Protein AF-A0A1Q9BWE0-F1 (afdb_monomer)

Foldseek 3Di:
DAAPQQFDQDKKKKWWPDAKFAFWKWKFDPPADDWDQDPVGITGTDTHPNNVGMDIHSRNPIDIDTDDIDDDTDMDMGTHGPDLVPQDPVNVVVCVVLVNDRDDPVNPPPDDDDDDDDDDDDDDDDDPPDDPVVQQFPDFFDWDQDPNDIDQDDDDPNDPDLNSDDPVRRNNRPDPLRVVLVVVLVVLVVVLCVVLPVDPVVVVVCVSVVVDPDDSQDPVSVVVSCVVVVVRDPVVVDPPDDD

Mean predicted aligned error: 18.23 Å

Sequence (243 aa):
MHKDSRNAPYTNLVFPLTRFEGGAIWVEDGLGTIPEYTPEGLRLGRDLDVSSGPVTLEAYNSFHFTRPWTGERIVLVAYVTDRLERLSAEDSTDLLRRKFNIPTASNQASETSEVAASGEEQPSSEASVFQPQLCGNRGLPLSITWEGKTSDFTDGFGLCSPTRWRPADRGAFLSPCARAVAQSLHRLALSFVRREVTDPVAFCERWVGGELQESPFGDSSLQELRRPWGVLPSYLRTPTGAS

Solvent-accessible surface area (backbone atoms only — not comparable to full-atom values): 15080 Å² total; per-residue (Å²): 118,47,55,42,70,70,38,26,94,53,67,24,39,38,34,55,76,46,73,37,49,61,41,23,38,38,33,49,30,96,85,30,84,47,75,46,83,49,99,92,41,83,42,41,8,42,71,43,62,33,59,84,35,70,43,80,38,59,36,38,86,24,46,30,46,71,45,75,63,48,80,56,81,45,68,50,76,49,71,50,73,43,68,69,88,72,55,47,74,66,56,47,50,52,38,48,72,70,67,48,89,73,87,49,82,85,69,58,84,66,87,82,81,86,83,91,79,91,75,84,90,75,93,82,84,82,67,87,74,83,59,70,83,78,65,24,43,49,79,71,67,42,66,42,72,55,97,91,44,75,44,73,51,74,62,99,74,82,59,94,54,70,76,29,30,60,80,88,26,48,53,65,63,44,50,73,66,57,46,50,50,52,52,51,52,49,52,53,54,51,54,48,48,55,69,68,34,88,51,60,65,65,47,48,53,37,43,76,69,60,76,48,92,67,76,80,68,49,72,69,60,51,51,59,62,47,55,62,60,76,68,55,67,74,72,81,78,52,90,84,82,87,129

Secondary structure (DSSP, 8-state):
-B--TTB-SSPEEEEE-S-EEE--EEEE-TT--EEEEETTEEEEEEEE-TTTS-EEE-TTTS-EEEPPEEE---EEEE-PBS-GGG--HHHHHHHHHTT-----GGG-SS----------------S----GGGGT-SSPPPEEEETTEEEE---TTSS--GGGS-GGGTTTT--HHHHHHHHHHHHHHHHHHHHH-S-HHHHHHHHHTT---S-SS-HHHHHHHHTGGGGS-GGGGS-----

pLDDT: mean 74.06, std 18.88, range [28.34, 96.75]

Radius of gyration: 21.89 Å; Cα contacts (8 Å, |Δi|>4): 278; chains: 1; bounding box: 51×49×55 Å

Organism: Symbiodinium microadriaticum (NCBI:txid2951)

Structure (mmCIF, N/CA/C/O backbone):
data_AF-A0A1Q9BWE0-F1
#
_entry.id   AF-A0A1Q9BWE0-F1
#
loop_
_atom_site.group_PDB
_atom_site.id
_atom_site.type_symbol
_atom_site.label_atom_id
_atom_site.label_alt_id
_atom_site.label_comp_id
_atom_site.label_asym_id
_atom_site.label_entity_id
_atom_site.label_seq_id
_atom_site.pdbx_PDB_ins_code
_atom_site.Cartn_x
_atom_site.Cartn_y
_atom_site.Cartn_z
_atom_site.occupancy
_atom_site.B_iso_or_equiv
_atom_site.auth_seq_id
_atom_site.auth_comp_id
_atom_site.auth_asym_id
_atom_site.auth_atom_id
_atom_site.pdbx_PDB_model_num
ATOM 1 N N . MET A 1 1 ? 9.932 -11.998 8.416 1.00 83.75 1 MET A N 1
ATOM 2 C CA . MET A 1 1 ? 8.792 -12.340 9.292 1.00 83.75 1 MET A CA 1
ATOM 3 C C . MET A 1 1 ? 8.649 -11.231 10.321 1.00 83.75 1 MET A C 1
ATOM 5 O O . MET A 1 1 ? 9.671 -10.676 10.699 1.00 83.75 1 MET A O 1
ATOM 9 N N . HIS A 1 2 ? 7.435 -10.848 10.711 1.00 87.06 2 HIS A N 1
ATOM 10 C CA . HIS A 1 2 ? 7.216 -9.757 11.671 1.00 87.06 2 HIS A CA 1
ATOM 11 C C . HIS A 1 2 ? 5.892 -9.921 12.424 1.00 87.06 2 HIS A C 1
ATOM 13 O O . HIS A 1 2 ? 5.114 -10.815 12.099 1.00 87.06 2 HIS A O 1
ATOM 19 N N . LYS A 1 3 ? 5.676 -9.065 13.427 1.00 89.56 3 LYS A N 1
ATOM 20 C CA . LYS A 1 3 ? 4.389 -8.831 14.091 1.00 89.56 3 LYS A CA 1
ATOM 21 C C . LYS A 1 3 ? 4.012 -7.365 13.917 1.00 89.56 3 LYS A C 1
ATOM 23 O O . LYS A 1 3 ? 4.895 -6.505 13.936 1.00 89.56 3 LYS A O 1
ATOM 28 N N . ASP A 1 4 ? 2.721 -7.083 13.858 1.00 87.06 4 ASP A N 1
ATOM 29 C CA . ASP A 1 4 ? 2.181 -5.726 13.843 1.00 87.06 4 ASP A CA 1
ATOM 30 C C . ASP A 1 4 ? 1.945 -5.241 15.277 1.00 87.06 4 ASP A C 1
ATOM 32 O O . ASP A 1 4 ? 0.840 -4.877 15.667 1.00 87.06 4 ASP A O 1
ATOM 36 N N . SER A 1 5 ? 2.998 -5.227 16.096 1.00 84.00 5 SER A N 1
ATOM 37 C CA . SER A 1 5 ? 2.917 -4.894 17.529 1.00 84.00 5 SER A CA 1
ATOM 38 C C . SER A 1 5 ? 2.533 -3.437 17.832 1.00 84.00 5 SER A C 1
ATOM 40 O O . SER A 1 5 ? 2.430 -3.052 18.994 1.00 84.00 5 SER A O 1
ATOM 42 N N . ARG A 1 6 ? 2.349 -2.612 16.793 1.00 79.50 6 ARG A N 1
ATOM 43 C CA . ARG A 1 6 ? 1.840 -1.233 16.885 1.00 79.50 6 ARG A CA 1
ATOM 44 C C . ARG A 1 6 ? 0.349 -1.113 16.565 1.00 79.50 6 ARG A C 1
ATOM 46 O O . ARG A 1 6 ? -0.215 -0.035 16.748 1.00 79.50 6 ARG A O 1
ATOM 53 N N . ASN A 1 7 ? -0.272 -2.177 16.067 1.00 80.62 7 ASN A N 1
ATOM 54 C CA . ASN A 1 7 ? -1.722 -2.243 15.960 1.00 80.62 7 ASN A CA 1
ATOM 55 C C . ASN A 1 7 ? -2.296 -2.494 17.356 1.00 80.62 7 ASN A C 1
ATOM 57 O O . ASN A 1 7 ? -1.607 -3.002 18.238 1.00 80.62 7 ASN A O 1
ATOM 61 N N . ALA A 1 8 ? -3.557 -2.138 17.568 1.00 76.88 8 ALA A N 1
ATOM 62 C CA . ALA A 1 8 ? -4.281 -2.605 18.739 1.00 76.88 8 ALA A CA 1
ATOM 63 C C . ALA A 1 8 ? -4.380 -4.145 18.684 1.00 76.88 8 ALA A C 1
ATOM 65 O O . ALA A 1 8 ? -4.320 -4.712 17.587 1.00 76.88 8 ALA A O 1
ATOM 66 N N . PRO A 1 9 ? -4.555 -4.833 19.827 1.00 83.12 9 PRO A N 1
ATOM 67 C CA . PRO A 1 9 ? -4.601 -6.297 19.906 1.00 83.12 9 PRO A CA 1
ATOM 68 C C . PRO A 1 9 ? -5.935 -6.876 19.392 1.00 83.12 9 PRO A C 1
ATOM 70 O O . PRO A 1 9 ? -6.566 -7.702 20.045 1.00 83.12 9 PRO A O 1
ATOM 73 N N . TYR A 1 10 ? -6.369 -6.423 18.218 1.00 80.75 10 TYR A N 1
ATOM 74 C CA . TYR A 1 10 ? -7.521 -6.916 17.477 1.00 80.75 10 TYR A CA 1
ATOM 75 C C . TYR A 1 10 ? -7.061 -7.549 16.168 1.00 80.75 10 TYR A C 1
ATOM 77 O O . TYR A 1 10 ? -5.997 -7.230 15.631 1.00 80.75 10 TYR A O 1
ATOM 85 N N . THR A 1 11 ? -7.893 -8.429 15.628 1.00 84.06 11 THR A N 1
ATOM 86 C CA . THR A 1 11 ? -7.608 -9.126 14.382 1.00 84.06 11 THR A CA 1
ATOM 87 C C . THR A 1 11 ? -7.599 -8.158 13.195 1.00 84.06 11 THR A C 1
ATOM 89 O O . THR A 1 11 ? -8.549 -7.403 12.980 1.00 84.06 11 THR A O 1
ATOM 92 N N . ASN A 1 12 ? -6.550 -8.214 12.375 1.00 86.19 12 ASN A N 1
ATOM 93 C CA . ASN A 1 12 ? -6.512 -7.518 11.093 1.00 86.19 12 ASN A CA 1
ATOM 94 C C . ASN A 1 12 ? -7.382 -8.271 10.070 1.00 86.19 12 ASN A C 1
ATOM 96 O O . ASN A 1 12 ? -7.424 -9.504 10.058 1.00 86.19 12 ASN A O 1
ATOM 100 N N . LEU A 1 13 ? -8.016 -7.545 9.152 1.00 84.44 13 LEU A N 1
ATOM 101 C CA . LEU A 1 13 ? -8.681 -8.104 7.974 1.00 84.44 13 LEU A CA 1
ATOM 102 C C . LEU A 1 13 ? -7.802 -7.876 6.746 1.00 84.44 13 LEU A C 1
ATOM 104 O O . LEU A 1 13 ? -7.383 -6.751 6.488 1.00 84.44 13 LEU A O 1
ATOM 108 N N . VAL A 1 14 ? -7.564 -8.919 5.956 1.00 88.31 14 VAL A N 1
ATOM 109 C CA . VAL A 1 14 ? -6.851 -8.820 4.678 1.00 88.31 14 VAL A CA 1
ATOM 110 C C . VAL A 1 14 ? -7.783 -9.248 3.554 1.00 88.31 14 VAL A C 1
ATOM 112 O O . VAL A 1 14 ? -8.313 -10.355 3.575 1.00 88.31 14 VAL A O 1
ATOM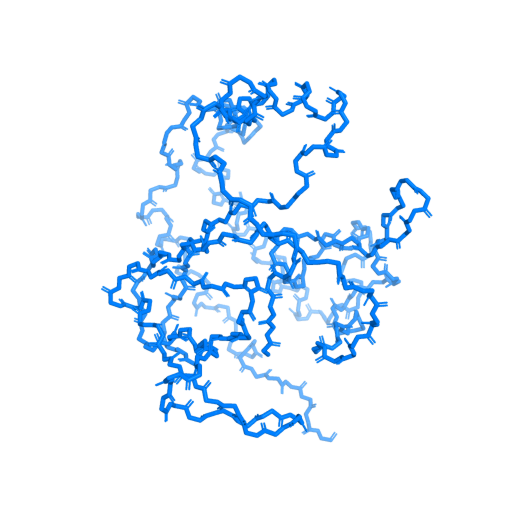 115 N N . PHE A 1 15 ? -7.973 -8.383 2.561 1.00 87.12 15 PHE A N 1
ATOM 116 C CA . PHE A 1 15 ? -8.903 -8.587 1.453 1.00 87.12 15 PHE A CA 1
ATOM 117 C C . PHE A 1 15 ? -8.163 -8.504 0.105 1.00 87.12 15 PHE A C 1
ATOM 119 O O . PHE A 1 15 ? -7.476 -7.510 -0.140 1.00 87.12 15 PHE A O 1
ATOM 126 N N . PRO A 1 16 ? -8.282 -9.493 -0.799 1.00 89.44 16 PRO A N 1
ATOM 127 C CA . PRO A 1 16 ? -7.671 -9.420 -2.127 1.00 89.44 16 PRO A CA 1
ATOM 128 C C . PRO A 1 16 ? -8.406 -8.423 -3.036 1.00 89.44 16 PRO A C 1
ATOM 130 O O . PRO A 1 16 ? -9.610 -8.535 -3.248 1.00 89.44 16 PRO A O 1
ATOM 133 N N . LEU A 1 17 ? -7.685 -7.458 -3.612 1.00 84.00 17 LEU A N 1
ATOM 134 C CA . LEU A 1 17 ? -8.233 -6.505 -4.592 1.00 84.00 17 LEU A CA 1
ATOM 135 C C . LEU A 1 17 ? -7.951 -6.912 -6.044 1.00 84.00 17 LEU A C 1
ATOM 137 O O . LEU A 1 17 ? -8.600 -6.427 -6.967 1.00 84.00 17 LEU A O 1
ATOM 141 N N . THR A 1 18 ? -6.987 -7.802 -6.257 1.00 85.06 18 THR A N 1
ATOM 142 C CA . THR A 1 18 ? -6.623 -8.340 -7.570 1.00 85.06 18 THR A CA 1
ATOM 143 C C . THR A 1 18 ? -6.575 -9.861 -7.535 1.00 85.06 18 THR A C 1
ATOM 145 O O . THR A 1 18 ? -6.575 -10.480 -6.472 1.00 85.06 18 THR A O 1
ATOM 148 N N . ARG A 1 19 ? -6.522 -10.477 -8.720 1.00 87.06 19 ARG A N 1
ATOM 149 C CA . ARG A 1 19 ? -6.310 -11.920 -8.865 1.00 87.06 19 ARG A CA 1
ATOM 150 C C . ARG A 1 19 ? -4.814 -12.216 -8.941 1.00 87.06 19 ARG A C 1
ATOM 152 O O . ARG A 1 19 ? -4.113 -11.629 -9.763 1.00 87.06 19 ARG A O 1
ATOM 159 N N . PHE A 1 20 ? -4.355 -13.142 -8.113 1.00 91.31 20 PHE A N 1
ATOM 160 C CA . PHE A 1 20 ? -2.979 -13.631 -8.063 1.00 91.31 20 PHE A CA 1
ATOM 161 C C . PHE A 1 20 ? -2.985 -15.110 -7.663 1.00 91.31 20 PHE A C 1
ATOM 163 O O . PHE A 1 20 ? -3.966 -15.588 -7.100 1.00 91.31 20 PHE A O 1
ATOM 170 N N . GLU A 1 21 ? -1.899 -15.824 -7.949 1.00 91.56 21 GLU A N 1
ATOM 171 C CA . GLU A 1 21 ? -1.719 -17.219 -7.529 1.00 91.56 21 GLU A CA 1
ATOM 172 C C . GLU A 1 21 ? -0.613 -17.313 -6.475 1.00 91.56 21 GLU A C 1
ATOM 174 O O . GLU A 1 21 ? 0.440 -16.674 -6.599 1.00 91.56 21 GLU A O 1
ATOM 179 N N . GLY A 1 22 ? -0.842 -18.115 -5.433 1.00 94.88 22 GLY A N 1
ATOM 180 C CA . GLY A 1 22 ? 0.028 -18.165 -4.259 1.00 94.88 22 GLY A CA 1
ATOM 181 C C . GLY A 1 22 ? -0.155 -16.933 -3.370 1.00 94.88 22 GLY A C 1
ATOM 182 O O . GLY A 1 22 ? -1.260 -16.418 -3.220 1.00 94.88 22 GLY A O 1
ATOM 183 N N . GLY A 1 23 ? 0.918 -16.442 -2.747 1.00 94.19 23 GLY A N 1
ATOM 184 C CA . GLY A 1 23 ? 0.844 -15.215 -1.942 1.00 94.19 23 GLY A CA 1
ATOM 185 C C . GLY A 1 23 ? 0.054 -15.350 -0.645 1.00 94.19 23 GLY A C 1
ATOM 186 O O . GLY A 1 23 ? -0.408 -14.335 -0.106 1.00 94.19 23 GLY A O 1
ATOM 187 N N . ALA A 1 24 ? -0.113 -16.583 -0.165 1.00 95.88 24 ALA A N 1
ATOM 188 C CA . ALA A 1 24 ? -0.704 -16.857 1.131 1.00 95.88 24 ALA A CA 1
ATOM 189 C C . ALA A 1 24 ? 0.079 -16.139 2.238 1.00 95.88 24 ALA A C 1
ATOM 191 O O . ALA A 1 24 ? 1.286 -15.904 2.123 1.00 95.88 24 ALA A O 1
ATOM 192 N N . ILE A 1 25 ? -0.612 -15.768 3.309 1.00 95.81 25 ILE A N 1
ATOM 193 C CA . ILE A 1 25 ? 0.042 -15.212 4.492 1.00 95.81 25 ILE A CA 1
ATOM 194 C C . ILE A 1 25 ? 0.303 -16.374 5.432 1.00 95.81 25 ILE A C 1
ATOM 196 O O . ILE A 1 25 ? -0.637 -16.915 6.004 1.00 95.81 25 ILE A O 1
ATOM 200 N N . TRP A 1 26 ? 1.565 -16.755 5.591 1.00 96.31 26 TRP A N 1
ATOM 201 C CA . TRP A 1 26 ? 1.920 -17.674 6.658 1.00 96.31 26 TRP A CA 1
ATOM 202 C C . TRP A 1 26 ? 1.810 -16.929 7.982 1.00 96.31 26 TRP A C 1
ATOM 204 O O . TRP A 1 26 ? 2.351 -15.826 8.116 1.00 96.31 26 TRP A O 1
ATOM 214 N N . VAL A 1 27 ? 1.121 -17.526 8.944 1.00 95.12 27 VAL A N 1
ATOM 215 C CA . VAL A 1 27 ? 0.955 -17.007 10.299 1.00 95.12 27 VAL A CA 1
ATOM 216 C C . VAL A 1 27 ? 1.314 -18.094 11.303 1.00 95.12 27 VAL A C 1
ATOM 218 O O . VAL A 1 27 ? 0.888 -19.243 11.170 1.00 95.12 27 VAL A O 1
ATOM 221 N N . GLU A 1 28 ? 2.109 -17.722 12.300 1.00 94.50 28 GLU A N 1
ATOM 222 C CA . GLU A 1 28 ? 2.454 -18.571 13.430 1.00 94.50 28 GLU A CA 1
ATOM 223 C C . GLU A 1 28 ? 1.187 -18.953 14.191 1.00 94.50 28 GLU A C 1
ATOM 225 O O . GLU A 1 28 ? 0.372 -18.108 14.575 1.00 94.50 28 GLU A O 1
ATOM 230 N N . ASP A 1 29 ? 1.045 -20.253 14.394 1.00 91.06 29 ASP A N 1
ATOM 231 C CA . ASP A 1 29 ? -0.108 -20.878 15.010 1.00 91.06 29 ASP A CA 1
ATOM 232 C C . ASP A 1 29 ? 0.389 -22.142 15.709 1.00 91.06 29 ASP A C 1
ATOM 234 O O . ASP A 1 29 ? 0.955 -23.029 15.069 1.00 91.06 29 ASP A O 1
ATOM 238 N N . GLY A 1 30 ? 0.185 -22.231 17.025 1.00 86.38 30 GLY A N 1
ATOM 239 C CA . GLY A 1 30 ? 0.622 -23.383 17.817 1.00 86.38 30 GLY A CA 1
ATOM 240 C C . GLY A 1 30 ? -0.058 -24.699 17.420 1.00 86.38 30 GLY A C 1
ATOM 241 O O . GLY A 1 30 ? 0.464 -25.767 17.728 1.00 86.38 30 GLY A O 1
ATOM 242 N N . LEU A 1 31 ? -1.197 -24.631 16.724 1.00 89.00 31 LEU A N 1
ATOM 243 C CA . LEU A 1 31 ? -1.893 -25.781 16.137 1.00 89.00 31 LEU A CA 1
ATOM 244 C C . LEU A 1 31 ? -1.576 -25.960 14.644 1.00 89.00 31 LEU A C 1
ATOM 246 O O . LEU A 1 31 ? -2.068 -26.893 14.004 1.00 89.00 31 LEU A O 1
ATOM 250 N N . GLY A 1 32 ? -0.773 -25.060 14.081 1.00 88.69 32 GLY A N 1
ATOM 251 C CA . GLY A 1 32 ? -0.315 -25.101 12.707 1.00 88.69 32 GLY A CA 1
ATOM 252 C C . GLY A 1 32 ? 0.562 -26.318 12.426 1.00 88.69 32 GLY A C 1
ATOM 253 O O . GLY A 1 32 ? 1.260 -26.839 13.293 1.00 88.69 32 GLY A O 1
ATOM 254 N N . THR A 1 33 ? 0.540 -26.777 11.179 1.00 92.75 33 THR A N 1
ATOM 255 C CA . THR A 1 33 ? 1.340 -27.925 10.720 1.00 92.75 33 THR A CA 1
ATOM 256 C C . THR A 1 33 ? 2.386 -27.536 9.683 1.00 92.75 33 THR A C 1
ATOM 258 O O . THR A 1 33 ? 3.203 -28.373 9.305 1.00 92.75 33 THR A O 1
ATOM 261 N N . ILE A 1 34 ? 2.390 -26.279 9.229 1.00 94.38 34 ILE A N 1
ATOM 262 C CA . ILE A 1 34 ? 3.304 -25.786 8.200 1.00 94.38 34 ILE A CA 1
ATOM 263 C C . ILE A 1 34 ? 4.554 -25.216 8.884 1.00 94.38 34 ILE A C 1
ATOM 265 O O . ILE A 1 34 ? 4.449 -24.171 9.537 1.00 94.38 34 ILE A O 1
ATOM 269 N N . PRO A 1 35 ? 5.721 -25.872 8.748 1.00 93.19 35 PRO A N 1
ATOM 270 C CA . PRO A 1 35 ? 6.956 -25.422 9.370 1.00 93.19 35 PRO A CA 1
ATOM 271 C C . PRO A 1 35 ? 7.551 -24.212 8.649 1.00 93.19 35 PRO A C 1
ATOM 273 O O . PRO A 1 35 ? 7.562 -24.157 7.421 1.00 93.19 35 PRO A O 1
ATOM 276 N N . GLU A 1 36 ? 8.131 -23.297 9.417 1.00 92.31 36 GLU A N 1
ATOM 277 C CA . GLU A 1 36 ? 9.015 -22.250 8.917 1.00 92.31 36 GLU A CA 1
ATOM 278 C C . GLU A 1 36 ? 10.275 -22.168 9.785 1.00 92.31 36 GLU A C 1
ATOM 280 O O . GLU A 1 36 ? 10.203 -22.170 11.015 1.00 92.31 36 GLU A O 1
ATOM 285 N N . TYR A 1 37 ? 11.441 -22.100 9.142 1.00 87.75 37 TYR A N 1
ATOM 286 C CA . TYR A 1 37 ? 12.721 -21.973 9.831 1.00 87.75 37 TYR A CA 1
ATOM 287 C C . TYR A 1 37 ? 13.080 -20.499 9.992 1.00 87.75 37 TYR A C 1
ATOM 289 O O . TYR A 1 37 ? 13.261 -19.784 9.006 1.00 87.75 37 TYR A O 1
ATOM 297 N N . THR A 1 38 ? 13.211 -20.052 11.236 1.00 79.94 38 THR A N 1
ATOM 298 C CA . THR A 1 38 ? 13.732 -18.726 11.575 1.00 79.94 38 THR A CA 1
ATOM 299 C C . THR A 1 38 ? 15.111 -18.859 12.229 1.00 79.94 38 THR A C 1
ATOM 301 O O . THR A 1 38 ? 15.499 -19.963 12.624 1.00 79.94 38 THR A O 1
ATOM 304 N N . PRO A 1 39 ? 15.884 -17.765 12.356 1.00 77.44 39 PRO A N 1
ATOM 305 C CA . PRO A 1 39 ? 17.146 -17.787 13.098 1.00 77.44 39 PRO A CA 1
ATOM 306 C C . PRO A 1 39 ? 16.997 -18.297 14.543 1.00 77.44 39 PRO A C 1
ATOM 308 O O . PRO A 1 39 ? 17.921 -18.895 15.085 1.00 77.44 39 PRO A O 1
ATOM 311 N N . GLU A 1 40 ? 15.821 -18.113 15.152 1.00 81.25 40 GLU A N 1
ATOM 312 C CA . GLU A 1 40 ? 15.489 -18.559 16.512 1.00 81.25 40 GLU A CA 1
ATOM 313 C C . GLU A 1 40 ? 15.008 -20.019 16.582 1.00 81.25 40 GLU A C 1
ATOM 315 O O . GLU A 1 40 ? 14.766 -20.533 17.674 1.00 81.25 40 GLU A O 1
ATOM 320 N N . GLY A 1 41 ? 14.867 -20.696 15.438 1.00 87.50 41 GLY A N 1
ATOM 321 C CA . GLY A 1 41 ? 14.494 -22.104 15.349 1.00 87.50 41 GLY A CA 1
ATOM 322 C C . GLY A 1 41 ? 13.267 -22.376 14.481 1.00 87.50 41 GLY A C 1
ATOM 323 O O . GLY A 1 41 ? 12.824 -21.557 13.678 1.00 87.50 41 GLY A O 1
ATOM 324 N N . LEU A 1 42 ? 12.736 -23.590 14.619 1.00 91.19 42 LEU A N 1
ATOM 325 C CA . LEU A 1 42 ? 11.548 -24.035 13.900 1.00 91.19 42 LEU A CA 1
ATOM 326 C C . LEU A 1 42 ? 10.289 -23.428 14.527 1.00 91.19 42 LEU A C 1
ATOM 328 O O . LEU A 1 42 ? 10.048 -23.605 15.721 1.00 91.19 42 LEU A O 1
ATOM 332 N N . ARG A 1 43 ? 9.453 -22.795 13.707 1.00 93.12 43 ARG A N 1
ATOM 333 C CA . ARG A 1 43 ? 8.111 -22.341 14.082 1.00 93.12 43 ARG A CA 1
ATOM 334 C C . ARG A 1 43 ? 7.065 -23.092 13.277 1.00 93.12 43 ARG A C 1
ATOM 336 O O . ARG A 1 43 ? 7.280 -23.397 12.106 1.00 93.12 43 ARG A O 1
ATOM 343 N N . LEU A 1 44 ? 5.935 -23.388 13.907 1.00 95.19 44 LEU A N 1
ATOM 344 C CA . LEU A 1 44 ? 4.782 -23.984 13.241 1.00 95.19 44 LEU A CA 1
ATOM 345 C C . LEU A 1 44 ? 3.720 -22.914 13.001 1.00 95.19 44 LEU A C 1
ATOM 347 O O . LEU A 1 44 ? 3.550 -21.984 13.789 1.00 95.19 44 LEU A O 1
ATOM 351 N N . GLY A 1 45 ? 3.036 -23.037 11.874 1.00 95.62 45 GLY A N 1
ATOM 352 C CA . GLY A 1 45 ? 2.004 -22.100 11.479 1.00 95.62 45 GLY A CA 1
ATOM 353 C C . GLY A 1 45 ? 1.073 -22.674 10.428 1.00 95.62 45 GLY A C 1
ATOM 354 O O . GLY A 1 45 ? 1.057 -23.879 10.152 1.00 95.62 45 GLY A O 1
ATOM 355 N N . ARG A 1 46 ? 0.279 -21.793 9.838 1.00 96.38 46 ARG A N 1
ATOM 356 C CA . ARG A 1 46 ? -0.653 -22.106 8.757 1.00 96.38 46 ARG A CA 1
ATOM 357 C C . ARG A 1 46 ? -0.622 -21.012 7.705 1.00 96.38 46 ARG A C 1
ATOM 359 O O . ARG A 1 46 ? -0.323 -19.861 8.007 1.00 96.38 46 ARG A O 1
ATOM 366 N N . ASP A 1 47 ? -0.967 -21.376 6.481 1.00 96.75 47 ASP A N 1
ATOM 367 C CA . ASP A 1 47 ? -1.092 -20.437 5.375 1.00 96.75 47 ASP A CA 1
ATOM 368 C C . ASP A 1 47 ? -2.545 -19.948 5.295 1.00 96.75 47 ASP A C 1
ATOM 370 O O . ASP A 1 47 ? -3.486 -20.735 5.186 1.00 96.75 47 ASP A O 1
ATOM 374 N N . LEU A 1 48 ? -2.730 -18.633 5.366 1.00 96.25 48 LEU A N 1
ATOM 375 C CA . LEU A 1 48 ? -3.992 -17.964 5.081 1.00 96.25 48 LEU A CA 1
ATOM 376 C C . LEU A 1 48 ? -4.086 -17.730 3.577 1.00 96.25 48 LEU A C 1
ATOM 378 O O . LEU A 1 48 ? -3.317 -16.937 3.021 1.00 96.25 48 LEU A O 1
ATOM 382 N N . ASP A 1 49 ? -5.030 -18.395 2.920 1.00 96.06 49 ASP A N 1
ATOM 383 C CA . ASP A 1 49 ? -5.221 -18.257 1.481 1.00 96.06 49 ASP A CA 1
ATOM 384 C C . ASP A 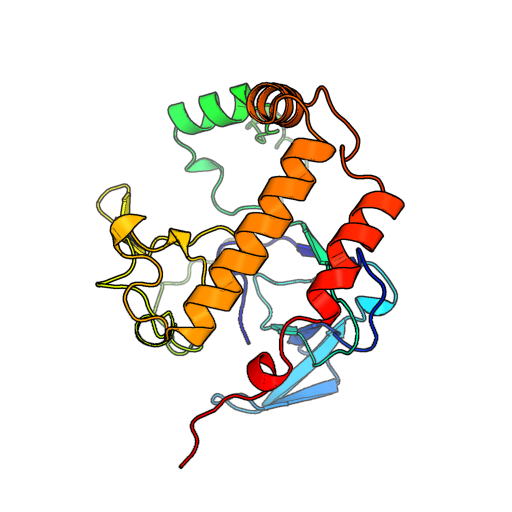1 49 ? -5.993 -16.978 1.124 1.00 96.06 49 ASP A C 1
ATOM 386 O O . ASP A 1 49 ? -7.197 -16.985 0.874 1.00 96.06 49 ASP A O 1
ATOM 390 N N . VAL A 1 50 ? -5.255 -15.868 1.073 1.00 94.25 50 VAL A N 1
ATOM 391 C CA . VAL A 1 50 ? -5.774 -14.564 0.634 1.00 94.25 50 VAL A CA 1
ATOM 392 C C . VAL A 1 50 ? -6.194 -14.588 -0.839 1.00 94.25 50 VAL A C 1
ATOM 394 O O . VAL A 1 50 ? -6.997 -13.762 -1.254 1.00 94.25 50 VAL A O 1
ATOM 397 N N . SER A 1 51 ? -5.652 -15.497 -1.659 1.00 90.75 51 SER A N 1
ATOM 398 C CA . SER A 1 51 ? -5.969 -15.533 -3.093 1.00 90.75 51 SER A CA 1
ATOM 399 C C . SER A 1 51 ? -7.398 -16.013 -3.358 1.00 90.75 51 SER A C 1
ATOM 401 O O . SER A 1 51 ? -8.037 -15.559 -4.308 1.00 90.75 51 SER A O 1
ATOM 403 N N . SER A 1 52 ? -7.922 -16.865 -2.472 1.00 90.19 52 SER A N 1
ATOM 404 C CA . SER A 1 52 ? -9.289 -17.390 -2.536 1.00 90.19 52 SER A CA 1
ATOM 405 C C . SER A 1 52 ? -10.335 -16.474 -1.896 1.00 90.19 52 SER A C 1
ATOM 407 O O . SER A 1 52 ? -11.531 -16.663 -2.122 1.00 90.19 52 SER A O 1
ATOM 409 N N . GLY A 1 53 ? -9.925 -15.474 -1.110 1.00 88.38 53 GLY A N 1
ATOM 410 C CA . GLY A 1 53 ? -10.853 -14.540 -0.485 1.00 88.38 53 GLY A CA 1
ATOM 411 C C . GLY A 1 53 ? -10.292 -13.809 0.734 1.00 88.38 53 GLY A C 1
ATOM 412 O O . GLY A 1 53 ? -9.101 -13.893 1.032 1.00 88.38 53 GLY A O 1
ATOM 413 N N . PRO A 1 54 ? -11.149 -13.055 1.440 1.00 90.38 54 PRO A N 1
ATOM 414 C CA . PRO A 1 54 ? -10.747 -12.302 2.619 1.00 90.38 54 PRO A CA 1
ATOM 415 C C . PRO A 1 54 ? -10.383 -13.232 3.773 1.00 90.38 54 PRO A C 1
ATOM 417 O O . PRO A 1 54 ? -11.056 -14.236 4.003 1.00 90.38 54 PRO A O 1
ATOM 420 N N . VAL A 1 55 ? -9.355 -12.867 4.533 1.00 92.31 55 VAL A N 1
ATOM 421 C CA . VAL A 1 55 ? -8.883 -13.633 5.691 1.00 92.31 55 VAL A CA 1
ATOM 422 C C . VAL A 1 55 ? -8.683 -12.732 6.898 1.00 92.31 55 VAL A C 1
ATOM 424 O O . VAL A 1 55 ? -8.378 -11.545 6.771 1.00 92.31 55 VAL A O 1
ATOM 427 N N . THR A 1 56 ? -8.813 -13.317 8.081 1.00 92.31 56 THR A N 1
ATOM 428 C CA . THR A 1 56 ? -8.489 -12.675 9.352 1.00 92.31 56 THR A CA 1
ATOM 429 C C . THR A 1 56 ? -7.083 -13.067 9.807 1.00 92.31 56 THR A C 1
ATOM 431 O O . THR A 1 56 ? -6.662 -14.217 9.656 1.00 9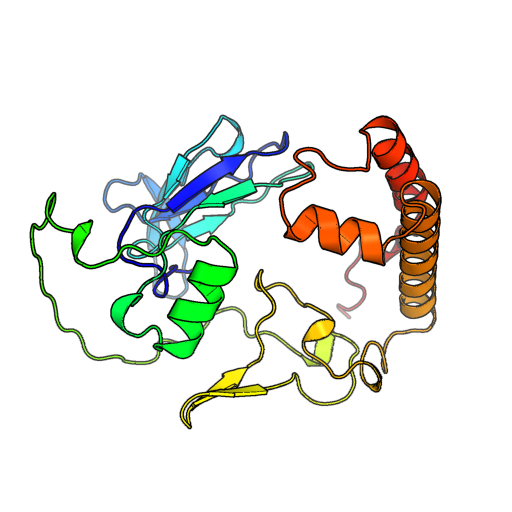2.31 56 THR A O 1
ATOM 434 N N . LEU A 1 57 ? -6.341 -12.100 10.343 1.00 90.25 57 LEU A N 1
ATOM 435 C CA . LEU A 1 57 ? -4.938 -12.237 10.721 1.00 90.25 57 LEU A CA 1
ATOM 436 C C . LEU A 1 57 ? -4.695 -11.665 12.123 1.00 90.25 57 LEU A C 1
ATOM 438 O O . LEU A 1 57 ? -4.838 -10.465 12.346 1.00 90.25 57 LEU A O 1
ATOM 442 N N . GLU A 1 58 ? -4.242 -12.512 13.047 1.00 89.50 58 GLU A N 1
ATOM 443 C CA . GLU A 1 58 ? -3.823 -12.136 14.409 1.00 89.50 58 GLU A CA 1
ATOM 444 C C . GLU A 1 58 ? -2.433 -11.473 14.414 1.00 89.50 58 GLU A C 1
ATOM 446 O O . GLU A 1 58 ? -1.478 -11.947 15.030 1.00 89.50 58 GLU A O 1
ATOM 451 N N . ALA A 1 59 ? -2.292 -10.376 13.668 1.00 86.44 59 ALA A N 1
ATOM 452 C CA . ALA A 1 59 ? -1.000 -9.781 13.332 1.00 86.44 59 ALA A CA 1
ATOM 453 C C . ALA A 1 59 ? -0.231 -9.240 14.548 1.00 86.44 59 ALA A C 1
ATOM 455 O O . ALA A 1 59 ? 1.000 -9.209 14.526 1.00 86.44 59 ALA A O 1
ATOM 456 N N . TYR A 1 60 ? -0.944 -8.824 15.600 1.00 87.56 60 TYR A N 1
ATOM 457 C CA . TYR A 1 60 ? -0.351 -8.274 16.820 1.00 87.56 60 TYR A CA 1
ATOM 458 C C . TYR A 1 60 ? 0.476 -9.321 17.582 1.00 87.56 60 TYR A C 1
ATOM 460 O O . TYR A 1 60 ? 1.618 -9.065 17.968 1.00 87.56 60 TYR A O 1
ATOM 468 N N . ASN A 1 61 ? -0.084 -10.523 17.761 1.00 88.38 61 ASN A N 1
ATOM 469 C CA . ASN A 1 61 ? 0.510 -11.578 18.583 1.00 88.38 61 ASN A CA 1
ATOM 470 C C . ASN A 1 61 ? 1.271 -12.629 17.776 1.00 88.38 61 ASN A C 1
ATOM 472 O O . ASN A 1 61 ? 2.210 -13.225 18.312 1.00 88.38 61 ASN A O 1
ATOM 476 N N . SER A 1 62 ? 0.921 -12.839 16.509 1.00 89.38 62 SER A N 1
ATOM 477 C CA . SER A 1 62 ? 1.490 -13.913 15.698 1.00 89.38 62 SER A CA 1
ATOM 478 C C . SER A 1 62 ? 2.499 -13.394 14.687 1.00 89.38 62 SER A C 1
ATOM 480 O O . SER A 1 62 ? 2.249 -12.453 13.925 1.00 89.38 62 SER A O 1
ATOM 482 N N . PHE A 1 63 ? 3.656 -14.054 14.649 1.00 92.25 63 PHE A N 1
ATOM 483 C CA . PHE A 1 63 ? 4.614 -13.837 13.579 1.00 92.25 63 PHE A CA 1
ATOM 484 C C . PHE A 1 63 ? 3.999 -14.213 12.235 1.00 92.25 63 PHE A C 1
ATOM 486 O O . PHE A 1 63 ? 3.390 -15.268 12.100 1.00 92.25 63 PHE A O 1
ATOM 493 N N . HIS A 1 64 ? 4.183 -13.375 11.224 1.00 93.25 64 HIS A N 1
ATOM 494 C CA . HIS A 1 64 ? 3.645 -13.648 9.903 1.00 93.25 64 HIS A CA 1
ATOM 495 C C . HIS A 1 64 ? 4.526 -13.083 8.782 1.00 93.25 64 HIS A C 1
ATOM 497 O O . HIS A 1 64 ? 5.411 -12.235 8.985 1.00 93.25 64 HIS A O 1
ATOM 503 N N . PHE A 1 65 ? 4.325 -13.607 7.575 1.00 91.44 65 PHE A N 1
ATOM 504 C CA . PHE A 1 65 ? 4.925 -13.107 6.340 1.00 91.44 65 PHE A CA 1
ATOM 505 C C . PHE A 1 65 ? 4.132 -13.577 5.116 1.00 91.44 65 PHE A C 1
ATOM 507 O O . PHE A 1 65 ? 3.309 -14.484 5.188 1.00 91.44 65 PHE A O 1
ATOM 514 N N . THR A 1 66 ? 4.381 -12.945 3.971 1.00 95.25 66 THR A N 1
ATOM 515 C CA . THR A 1 66 ? 3.743 -13.320 2.704 1.00 95.25 66 THR A CA 1
ATOM 516 C C . THR A 1 66 ? 4.611 -14.334 1.958 1.00 95.25 66 THR A C 1
ATOM 518 O O . THR A 1 66 ? 5.792 -14.080 1.718 1.00 95.25 66 THR A O 1
ATOM 521 N N . ARG A 1 67 ? 4.024 -15.476 1.586 1.00 93.06 67 ARG A N 1
ATOM 522 C CA . ARG A 1 67 ? 4.626 -16.499 0.716 1.00 93.06 67 ARG A CA 1
ATOM 523 C C . ARG A 1 67 ? 4.848 -15.942 -0.699 1.00 93.06 67 ARG A C 1
ATOM 525 O O . ARG A 1 67 ? 4.160 -14.999 -1.076 1.00 93.06 67 ARG A O 1
ATOM 532 N N . PRO A 1 68 ? 5.748 -16.515 -1.517 1.00 92.50 68 PRO A N 1
ATOM 533 C CA . PRO A 1 68 ? 5.894 -16.128 -2.921 1.00 92.50 68 PRO A CA 1
ATOM 534 C C . PRO A 1 68 ? 4.572 -16.202 -3.704 1.00 92.50 68 PRO A C 1
ATOM 536 O O . PRO A 1 68 ? 3.704 -17.023 -3.403 1.00 92.50 68 PRO A O 1
ATOM 539 N N . TRP A 1 69 ? 4.427 -15.355 -4.723 1.00 96.00 69 TRP A N 1
ATOM 540 C CA . TRP A 1 69 ? 3.242 -15.301 -5.584 1.00 96.00 69 TRP A CA 1
ATOM 541 C C . TRP A 1 69 ? 3.612 -15.028 -7.039 1.00 96.00 69 TRP A C 1
ATOM 543 O O . TRP A 1 69 ? 4.723 -14.587 -7.344 1.00 96.00 69 TRP A O 1
ATOM 553 N N . THR A 1 70 ? 2.650 -15.245 -7.933 1.00 89.94 70 THR A N 1
ATOM 554 C CA . THR A 1 70 ? 2.703 -14.785 -9.325 1.00 89.94 70 THR A CA 1
ATOM 555 C C . THR A 1 70 ? 1.507 -13.884 -9.641 1.00 89.94 70 THR A C 1
ATOM 557 O O . THR A 1 70 ? 0.476 -13.930 -8.969 1.00 89.94 70 THR A O 1
ATOM 560 N N . GLY A 1 71 ? 1.659 -13.019 -10.647 1.00 87.62 71 GLY A N 1
ATOM 561 C CA . GLY A 1 71 ? 0.659 -12.005 -10.990 1.00 87.62 71 GLY A CA 1
ATOM 562 C C . GLY A 1 71 ? 0.763 -10.725 -10.153 1.00 87.62 71 GLY A C 1
ATOM 563 O O . GLY A 1 71 ? 1.763 -10.468 -9.480 1.00 87.62 71 GLY A O 1
ATOM 564 N N . GLU A 1 72 ? -0.271 -9.890 -10.236 1.00 85.38 72 GLU A N 1
ATOM 565 C CA . GLU A 1 72 ? -0.369 -8.626 -9.503 1.00 85.38 72 GLU A CA 1
ATOM 566 C C . GLU A 1 72 ? -1.116 -8.876 -8.188 1.00 85.38 72 GLU A C 1
ATOM 568 O O . GLU A 1 72 ? -2.306 -9.180 -8.208 1.00 85.38 72 GLU A O 1
ATOM 573 N N . ARG A 1 73 ? -0.425 -8.779 -7.043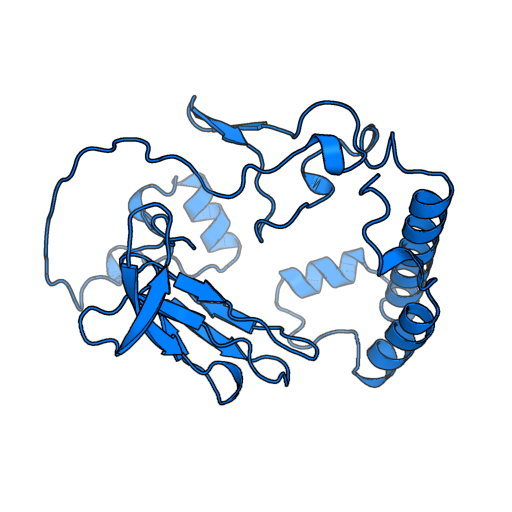 1.00 91.81 73 ARG A N 1
ATOM 574 C CA . ARG A 1 73 ? -0.998 -8.988 -5.702 1.00 91.81 73 ARG A CA 1
ATOM 575 C C . ARG A 1 73 ? -1.208 -7.652 -4.998 1.00 91.81 73 ARG A C 1
ATOM 577 O O . ARG A 1 73 ? -0.297 -7.137 -4.354 1.00 91.81 73 ARG A O 1
ATOM 584 N N . ILE A 1 74 ? -2.417 -7.117 -5.103 1.00 89.12 74 ILE A N 1
ATOM 585 C CA . ILE A 1 74 ? -2.877 -5.946 -4.360 1.00 89.12 74 ILE A CA 1
ATOM 586 C C . ILE A 1 74 ? -3.888 -6.439 -3.331 1.00 89.12 74 ILE A C 1
ATOM 588 O O . ILE A 1 74 ? -4.860 -7.115 -3.670 1.00 89.12 74 ILE A O 1
ATOM 592 N N . VAL A 1 75 ? -3.647 -6.111 -2.065 1.00 81.19 75 VAL A N 1
ATOM 593 C CA . VAL A 1 75 ? -4.524 -6.462 -0.946 1.00 81.19 75 VAL A CA 1
ATOM 594 C C . VAL A 1 75 ? -4.866 -5.201 -0.159 1.00 81.19 75 VAL A C 1
ATOM 596 O O . VAL A 1 7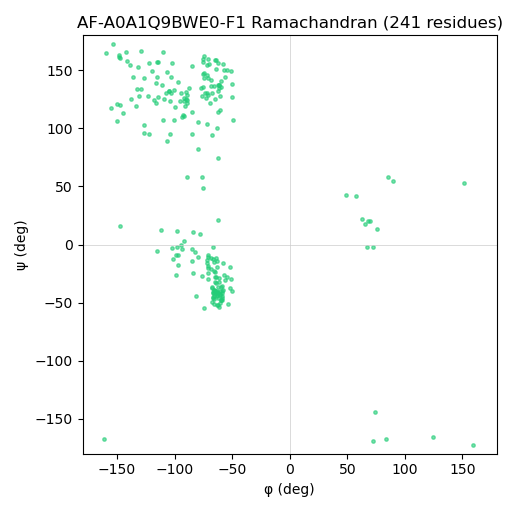5 ? -4.023 -4.320 0.001 1.00 81.19 75 VAL A O 1
ATOM 599 N N . LEU A 1 76 ? -6.098 -5.118 0.329 1.00 81.69 76 LEU A N 1
ATOM 600 C CA . LEU A 1 76 ? -6.526 -4.140 1.322 1.00 81.69 76 LEU A CA 1
ATOM 601 C C . LEU A 1 76 ? -6.312 -4.745 2.711 1.00 81.69 76 LEU A C 1
ATOM 603 O O . LEU A 1 76 ? -6.732 -5.875 2.951 1.00 81.69 76 LEU A O 1
ATOM 607 N N . VAL A 1 77 ? -5.684 -3.999 3.619 1.00 87.69 77 VAL A N 1
ATOM 608 C CA . VAL A 1 77 ? -5.514 -4.409 5.019 1.00 87.69 77 VAL A CA 1
ATOM 609 C C . VAL A 1 77 ? -6.269 -3.431 5.909 1.00 87.69 77 VAL A C 1
ATOM 611 O O . VAL A 1 77 ? -5.996 -2.233 5.879 1.00 87.69 77 VAL A O 1
ATOM 614 N N . ALA A 1 78 ? -7.214 -3.944 6.689 1.00 81.12 78 ALA A N 1
ATOM 615 C CA . ALA A 1 78 ? -7.928 -3.208 7.723 1.00 81.12 78 ALA A CA 1
ATOM 616 C C . ALA A 1 78 ? -7.387 -3.629 9.093 1.00 81.12 78 ALA A C 1
ATOM 618 O O . ALA A 1 78 ? -7.255 -4.821 9.369 1.00 81.12 78 ALA A O 1
ATOM 619 N N . TYR A 1 79 ? -7.076 -2.659 9.944 1.00 82.81 79 TYR A N 1
ATOM 620 C CA . TYR A 1 79 ? -6.557 -2.886 11.288 1.00 82.81 79 TYR A CA 1
ATOM 621 C C . TYR A 1 79 ? -7.024 -1.777 12.226 1.00 82.81 79 TYR A C 1
ATOM 623 O O . TYR A 1 79 ? -7.459 -0.712 11.782 1.00 82.81 79 TYR A O 1
ATOM 631 N N . VAL A 1 80 ? -6.918 -2.028 13.527 1.00 76.44 80 VAL A N 1
ATOM 632 C CA . VAL A 1 80 ? -7.208 -1.034 14.561 1.00 76.44 80 VAL A CA 1
ATOM 633 C C . VAL A 1 80 ? -5.888 -0.454 15.056 1.00 76.44 80 VAL A C 1
ATOM 635 O O . VAL A 1 80 ? -4.939 -1.188 15.324 1.00 76.44 80 VAL A O 1
ATOM 638 N N . THR A 1 81 ? -5.804 0.867 15.159 1.00 73.75 81 THR A N 1
ATOM 639 C CA . THR A 1 81 ? -4.628 1.554 15.705 1.00 73.75 81 THR A CA 1
ATOM 640 C C . THR A 1 81 ? -4.593 1.430 17.225 1.00 73.75 81 THR A C 1
ATOM 642 O O . THR A 1 81 ? -5.617 1.652 17.872 1.00 73.75 81 THR A O 1
ATOM 645 N N . ASP A 1 82 ? -3.426 1.120 17.794 1.00 72.06 82 ASP A N 1
ATOM 646 C CA . ASP A 1 82 ? -3.225 1.146 19.246 1.00 72.06 82 ASP A CA 1
ATOM 647 C C . ASP A 1 82 ? -3.237 2.591 19.779 1.00 72.06 82 ASP A C 1
ATOM 649 O O . ASP A 1 82 ? -2.916 3.543 19.063 1.00 72.06 82 ASP A O 1
ATOM 653 N N . ARG A 1 83 ? -3.565 2.740 21.062 1.00 71.88 83 ARG A N 1
ATOM 654 C CA . ARG A 1 83 ? -3.439 3.972 21.859 1.00 71.88 83 ARG A CA 1
ATOM 655 C C . ARG A 1 83 ? -4.164 5.214 21.341 1.00 71.88 83 ARG A C 1
ATOM 657 O O . ARG A 1 83 ? -3.624 6.324 21.403 1.00 71.88 83 ARG A O 1
ATOM 664 N N . LEU A 1 84 ? -5.398 5.056 20.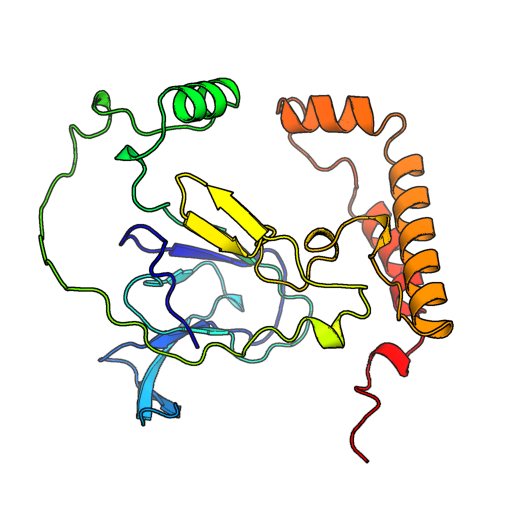862 1.00 68.06 84 LEU A N 1
ATOM 665 C CA . LEU A 1 84 ? -6.253 6.188 20.476 1.00 68.06 84 LEU A CA 1
ATOM 666 C C . LEU A 1 84 ? -6.472 7.188 21.627 1.00 68.06 84 LEU A C 1
ATOM 668 O O . LEU A 1 84 ? -6.655 8.374 21.380 1.00 68.06 84 LEU A O 1
ATOM 672 N N . GLU A 1 85 ? -6.388 6.754 22.884 1.00 66.44 85 GLU A N 1
ATOM 673 C CA . GLU A 1 85 ? -6.464 7.613 24.071 1.00 66.44 85 GLU A CA 1
ATOM 674 C C . GLU A 1 85 ? -5.294 8.600 24.209 1.00 66.44 85 GLU A C 1
ATOM 676 O O . GLU A 1 85 ? -5.376 9.549 24.985 1.00 66.44 85 GLU A O 1
ATOM 681 N N . ARG A 1 86 ? -4.204 8.398 23.459 1.00 70.69 86 ARG A N 1
ATOM 682 C CA . ARG A 1 86 ? -3.039 9.299 23.438 1.00 70.69 86 ARG A CA 1
ATOM 683 C C . ARG A 1 86 ? -3.142 10.363 22.351 1.00 70.69 86 ARG A C 1
ATOM 685 O O . ARG A 1 86 ? -2.205 11.137 22.172 1.00 70.69 86 ARG A O 1
ATOM 692 N N . LEU A 1 87 ? -4.253 10.392 21.621 1.00 72.75 87 LEU A N 1
ATOM 693 C CA . LEU A 1 87 ? -4.507 11.402 20.613 1.00 72.75 87 LEU A CA 1
ATOM 694 C C . LEU A 1 87 ? -4.637 12.774 21.283 1.00 72.75 87 LEU A C 1
ATOM 696 O O . LEU A 1 87 ? -5.438 12.956 22.202 1.00 72.75 87 LEU A O 1
ATOM 700 N N . SER A 1 88 ? -3.841 13.750 20.839 1.00 80.00 88 SER A N 1
ATOM 701 C CA . SER A 1 88 ? -3.930 15.104 21.384 1.00 80.00 88 SER A CA 1
ATOM 702 C C . SER A 1 88 ? -5.300 15.715 21.069 1.00 80.00 88 SER A C 1
ATOM 704 O O . SER A 1 88 ? -5.992 15.295 20.138 1.00 80.00 88 SER A O 1
ATOM 706 N N . ALA A 1 89 ? -5.721 16.728 21.829 1.00 76.75 89 ALA A N 1
ATOM 707 C CA . ALA A 1 89 ? -6.980 17.420 21.545 1.00 76.75 89 ALA A CA 1
ATOM 708 C C . ALA A 1 89 ? -6.966 18.095 20.157 1.00 76.75 89 ALA A C 1
ATOM 710 O O . ALA A 1 89 ? -7.997 18.152 19.485 1.00 76.75 89 ALA A O 1
ATOM 711 N N . GLU A 1 90 ? -5.796 18.565 19.713 1.00 80.19 90 GLU A N 1
ATOM 712 C CA . GLU A 1 90 ? -5.589 19.147 18.385 1.00 80.19 90 GLU A CA 1
ATOM 713 C C . GLU A 1 90 ? -5.737 18.088 17.286 1.00 80.19 90 GLU A C 1
ATOM 715 O O . GLU A 1 90 ? -6.539 18.273 16.371 1.00 80.19 90 GLU A O 1
ATOM 720 N N . ASP A 1 91 ? -5.070 16.940 17.431 1.00 76.94 91 ASP A N 1
ATOM 721 C CA . ASP A 1 91 ? -5.148 15.834 16.468 1.00 76.94 91 ASP A CA 1
ATOM 722 C C . ASP A 1 91 ? -6.552 15.222 16.427 1.00 76.94 91 ASP A C 1
ATOM 724 O O . ASP A 1 91 ? -7.075 14.922 15.356 1.00 76.94 91 ASP A O 1
ATOM 728 N N . SER A 1 92 ? -7.206 15.098 17.585 1.00 70.50 92 SER A N 1
ATOM 729 C CA . SER A 1 92 ? -8.603 14.659 17.694 1.00 70.50 92 SER A CA 1
ATOM 730 C C . SER A 1 92 ? -9.531 15.590 16.925 1.00 70.50 92 SER A C 1
ATOM 732 O O . SER A 1 92 ? -10.386 15.142 16.163 1.00 70.50 92 SER A O 1
ATOM 734 N N . THR A 1 93 ? -9.341 16.899 17.089 1.00 75.62 93 THR A N 1
ATOM 735 C CA . THR A 1 93 ? -10.131 17.912 16.387 1.00 75.62 93 THR A CA 1
ATOM 736 C C . THR A 1 93 ? -9.860 17.874 14.885 1.00 75.62 93 THR A C 1
ATOM 738 O O . THR A 1 93 ? -10.804 17.959 14.100 1.00 75.62 93 THR A O 1
ATOM 741 N N . ASP A 1 94 ? -8.604 17.703 14.461 1.00 70.75 94 ASP A N 1
ATOM 742 C CA . ASP A 1 94 ? -8.258 17.610 13.042 1.00 70.75 94 ASP A CA 1
ATOM 743 C C . ASP A 1 94 ? -8.826 16.342 12.391 1.00 70.75 94 ASP A C 1
ATOM 745 O O . ASP A 1 94 ? -9.395 16.406 11.300 1.00 70.75 94 ASP A O 1
ATOM 749 N N . LEU A 1 95 ? -8.758 15.200 13.075 1.00 67.00 95 LEU A N 1
ATOM 750 C CA . LEU A 1 95 ? -9.327 13.937 12.607 1.00 67.00 95 LEU A CA 1
ATOM 751 C C . LEU A 1 95 ? -10.859 13.994 12.520 1.00 67.00 95 LEU A C 1
ATOM 753 O O . LEU A 1 95 ? -11.418 13.612 11.490 1.00 67.00 95 LEU A O 1
ATOM 757 N N . LEU A 1 96 ? -11.541 14.550 13.527 1.00 71.62 96 LEU A N 1
ATOM 758 C CA . LEU A 1 96 ? -12.993 14.772 13.479 1.00 71.62 96 LEU A CA 1
ATOM 759 C C . LEU A 1 96 ? -13.381 15.749 12.362 1.00 71.62 96 LEU A C 1
ATOM 761 O O . LEU A 1 96 ? -14.333 15.498 11.623 1.00 71.62 96 LEU A O 1
ATOM 765 N N . ARG A 1 97 ? -12.613 16.831 12.171 1.00 66.94 97 ARG A N 1
ATOM 766 C CA . ARG A 1 97 ? -12.793 17.779 11.057 1.00 66.94 97 ARG A CA 1
ATOM 767 C C . ARG A 1 97 ? -12.666 17.090 9.699 1.00 66.94 97 ARG A C 1
ATOM 769 O O . ARG A 1 97 ? -13.392 17.428 8.767 1.00 66.94 97 ARG A O 1
ATOM 776 N N . ARG A 1 98 ? -11.776 16.105 9.594 1.00 61.22 98 ARG A N 1
ATOM 777 C CA . ARG A 1 98 ? -11.578 15.258 8.407 1.00 61.22 98 ARG A CA 1
ATOM 778 C C . ARG A 1 98 ? -12.546 14.072 8.334 1.00 61.22 98 ARG A C 1
ATOM 780 O O . ARG A 1 98 ? -12.378 13.216 7.474 1.00 61.22 98 ARG A O 1
ATOM 787 N N . LYS A 1 99 ? -13.574 14.044 9.191 1.00 67.50 99 LYS A N 1
ATOM 788 C CA . LYS A 1 99 ? -14.629 13.020 9.255 1.00 67.50 99 LYS A CA 1
ATOM 789 C C . LYS A 1 99 ? -14.128 11.609 9.588 1.00 67.50 99 LYS A C 1
ATOM 791 O O . LYS A 1 99 ? -14.827 10.637 9.308 1.00 67.50 99 LYS A O 1
ATOM 796 N N . PHE A 1 100 ? -12.954 11.474 10.207 1.00 57.34 100 PHE A N 1
ATOM 797 C CA . PHE A 1 100 ? -12.551 10.197 10.790 1.00 57.34 100 PHE A CA 1
ATOM 798 C C . PHE A 1 100 ? -13.442 9.881 11.988 1.00 57.34 100 PHE A C 1
ATOM 800 O O . PHE A 1 100 ? -13.728 10.744 12.819 1.00 57.34 100 PHE A O 1
ATOM 807 N N . ASN A 1 101 ? -13.880 8.628 12.074 1.00 56.41 101 ASN A N 1
ATOM 808 C CA . ASN A 1 101 ? -14.733 8.170 13.157 1.00 56.41 101 ASN A CA 1
ATOM 809 C C . ASN A 1 101 ? -13.844 7.779 14.346 1.00 56.41 101 ASN A C 1
ATOM 811 O O . ASN A 1 101 ? -13.286 6.683 14.375 1.00 56.41 101 ASN A O 1
ATOM 815 N N . ILE A 1 102 ? -13.650 8.703 15.289 1.00 64.81 102 ILE A N 1
ATOM 816 C CA . ILE A 1 102 ? -12.868 8.452 16.505 1.00 64.81 102 ILE A CA 1
ATOM 817 C C . ILE A 1 102 ? -13.826 7.905 17.569 1.00 64.81 102 ILE A C 1
ATOM 819 O O . ILE A 1 102 ? -14.816 8.577 17.871 1.00 64.81 102 ILE A O 1
ATOM 823 N N . PRO A 1 103 ? -13.571 6.723 18.158 1.00 58.69 103 PRO A N 1
ATOM 824 C CA . PRO A 1 103 ? -14.377 6.215 19.260 1.00 58.69 103 PRO A CA 1
ATOM 825 C C . PRO A 1 103 ? -14.261 7.161 20.463 1.00 58.69 103 PRO A C 1
ATOM 827 O O . PRO A 1 103 ? -13.273 7.146 21.191 1.00 58.69 103 PRO A O 1
ATOM 830 N N . THR A 1 104 ? -15.252 8.024 20.678 1.00 54.06 104 THR A N 1
ATOM 831 C CA . THR A 1 104 ? -15.372 8.788 21.925 1.00 54.06 104 THR A CA 1
ATOM 832 C C . THR A 1 104 ? -15.790 7.839 23.049 1.00 54.06 104 THR A C 1
ATOM 834 O O . THR A 1 104 ? -16.456 6.836 22.793 1.00 54.06 104 THR A O 1
ATOM 837 N N . ALA A 1 105 ? -15.474 8.162 24.307 1.00 49.53 105 ALA A N 1
ATOM 838 C CA . ALA A 1 105 ? -15.856 7.353 25.475 1.00 49.53 105 ALA A CA 1
ATOM 839 C C . ALA A 1 105 ? -17.365 7.000 25.546 1.00 49.53 105 ALA A C 1
ATOM 841 O O . ALA A 1 105 ? -17.738 6.027 26.194 1.00 49.53 105 ALA A O 1
ATOM 842 N N . SER A 1 106 ? -18.241 7.728 24.841 1.00 39.41 106 SER A N 1
ATOM 843 C CA . SER A 1 106 ? -19.669 7.401 24.715 1.00 39.41 106 SER A CA 1
ATOM 844 C C . SER A 1 106 ? -19.975 6.163 23.858 1.00 39.41 106 SER A C 1
ATOM 846 O O . SER A 1 106 ? -21.061 5.609 23.986 1.00 39.41 106 SER A O 1
ATOM 848 N N . ASN A 1 107 ? -19.045 5.714 23.009 1.00 40.25 107 ASN A N 1
ATOM 849 C CA . ASN A 1 107 ? -19.179 4.511 22.176 1.00 40.25 107 ASN A CA 1
ATOM 850 C C . ASN A 1 107 ? -18.577 3.249 22.817 1.00 40.25 107 ASN A C 1
ATOM 852 O O . ASN A 1 107 ? -18.657 2.182 22.221 1.00 40.25 107 ASN A O 1
ATOM 856 N N . GLN A 1 108 ? -17.998 3.344 24.019 1.00 40.91 108 GLN A N 1
ATOM 857 C CA . GLN A 1 108 ? -17.397 2.206 24.733 1.00 40.91 108 GLN A CA 1
ATOM 858 C C . GLN A 1 108 ? -18.317 1.582 25.800 1.00 40.91 108 GLN A C 1
ATOM 860 O O . GLN A 1 108 ? -17.880 0.755 26.593 1.00 40.91 108 GLN A O 1
ATOM 865 N N . ALA A 1 109 ? -19.606 1.937 25.826 1.00 31.94 109 ALA A N 1
ATOM 866 C CA . ALA A 1 109 ? -20.573 1.344 26.759 1.00 31.94 109 ALA A CA 1
ATOM 867 C C . ALA A 1 109 ? -21.073 -0.059 26.345 1.00 31.94 109 ALA A C 1
ATOM 869 O O . ALA A 1 109 ? -22.000 -0.594 26.951 1.00 31.94 109 ALA A O 1
ATOM 870 N N . SER A 1 110 ? -20.491 -0.682 25.324 1.00 36.19 110 SER A N 1
ATOM 871 C CA . SER A 1 110 ? -20.720 -2.096 25.037 1.00 36.19 110 SER A CA 1
ATOM 872 C C . SER A 1 110 ? -19.402 -2.743 24.663 1.00 36.19 110 SER A C 1
ATOM 874 O O . SER A 1 110 ? -18.736 -2.285 23.747 1.00 36.19 110 SER A O 1
ATOM 876 N N . GLU A 1 111 ? -19.076 -3.806 25.394 1.00 38.62 111 GLU A N 1
ATOM 877 C CA . GLU A 1 111 ? -17.937 -4.707 25.185 1.00 38.62 111 GLU A CA 1
ATOM 878 C C . GLU A 1 111 ? -16.604 -4.256 25.804 1.00 38.62 111 GLU A C 1
ATOM 880 O O . GLU A 1 111 ? -15.566 -4.173 25.157 1.00 38.62 111 GLU A O 1
ATOM 885 N N . THR A 1 112 ? -16.612 -4.062 27.125 1.00 28.64 112 THR A N 1
ATOM 886 C CA . THR A 1 112 ? -15.424 -4.292 27.953 1.00 28.64 112 THR A CA 1
ATOM 887 C C . THR A 1 112 ? -15.405 -5.738 28.450 1.00 28.64 112 THR A C 1
ATOM 889 O O . THR A 1 112 ? -16.338 -6.212 29.098 1.00 28.64 112 THR A O 1
ATOM 892 N N . SER A 1 113 ? -14.316 -6.452 28.181 1.00 32.06 113 SER A N 1
ATOM 893 C CA . SER A 1 113 ? -13.832 -7.534 29.040 1.00 32.06 113 SER A CA 1
ATOM 894 C C . SER A 1 113 ? -12.310 -7.582 28.956 1.00 32.06 113 SER A C 1
ATOM 896 O O . SER A 1 113 ? -11.717 -7.679 27.887 1.00 32.06 113 SER A O 1
ATOM 898 N N . GLU A 1 114 ? -11.724 -7.399 30.129 1.00 36.34 114 GLU A N 1
ATOM 899 C CA . GLU A 1 114 ? -10.329 -7.134 30.454 1.00 36.34 114 GLU A CA 1
ATOM 900 C C . GLU A 1 114 ? -9.425 -8.350 30.230 1.00 36.34 114 GLU A C 1
ATOM 902 O O . GLU A 1 114 ? -9.792 -9.447 30.635 1.00 36.34 114 GLU A O 1
ATOM 907 N N . VAL A 1 115 ? -8.189 -8.134 29.760 1.00 30.53 115 VAL A N 1
ATOM 908 C CA . VAL A 1 115 ? -7.012 -8.821 30.323 1.00 30.53 115 VAL A CA 1
ATOM 909 C C . VAL A 1 115 ? -5.817 -7.869 30.288 1.00 30.53 115 VAL A C 1
ATOM 911 O O . VAL A 1 115 ? -5.307 -7.504 29.231 1.00 30.53 115 VAL A O 1
ATOM 914 N N . ALA A 1 116 ? -5.369 -7.472 31.476 1.00 31.70 116 ALA A N 1
ATOM 915 C CA . ALA A 1 116 ? -4.118 -6.765 31.692 1.00 31.70 116 ALA A CA 1
ATOM 916 C C . ALA A 1 116 ? -2.934 -7.741 31.620 1.00 31.70 116 ALA A C 1
ATOM 918 O O . ALA A 1 116 ? -2.958 -8.788 32.265 1.00 31.70 116 ALA A O 1
ATOM 919 N N . ALA A 1 117 ? -1.865 -7.367 30.918 1.00 28.59 117 ALA A N 1
ATOM 920 C CA . ALA A 1 117 ? -0.545 -7.944 31.147 1.00 28.59 117 ALA A CA 1
ATOM 921 C C . ALA A 1 117 ? 0.550 -6.923 30.814 1.00 28.59 117 ALA A C 1
ATOM 923 O O . ALA A 1 117 ? 0.825 -6.599 29.663 1.00 28.59 117 ALA A O 1
ATOM 924 N N . SER A 1 118 ? 1.157 -6.413 31.878 1.00 33.62 118 SER A N 1
ATOM 925 C CA . SER A 1 118 ? 2.413 -5.675 31.905 1.00 33.62 118 SER A CA 1
ATOM 926 C C . SER A 1 118 ? 3.576 -6.547 31.422 1.00 33.62 118 SER A C 1
ATOM 928 O O . SER A 1 118 ? 3.758 -7.652 31.935 1.00 33.62 118 SER A O 1
ATOM 930 N N . GLY A 1 119 ? 4.400 -6.030 30.513 1.00 28.61 119 GLY A N 1
ATOM 931 C CA . GLY A 1 119 ? 5.658 -6.654 30.105 1.00 28.61 119 GLY A CA 1
ATOM 932 C C . GLY A 1 119 ? 6.619 -5.602 29.566 1.00 28.61 119 GLY A C 1
ATOM 933 O O . GLY A 1 119 ? 6.309 -4.912 28.600 1.00 28.61 119 GLY A O 1
ATOM 934 N N . GLU A 1 120 ? 7.747 -5.442 30.248 1.00 28.34 120 GLU A N 1
ATOM 935 C CA . GLU A 1 120 ? 8.796 -4.466 29.963 1.00 28.34 120 GLU A CA 1
ATOM 936 C C . GLU A 1 120 ? 9.425 -4.680 28.573 1.00 28.34 120 GLU A C 1
ATOM 938 O O . GLU A 1 120 ? 9.702 -5.805 28.154 1.00 28.34 120 GLU A O 1
ATOM 943 N N . GLU A 1 121 ? 9.646 -3.576 27.854 1.00 28.98 121 GLU A N 1
ATOM 944 C CA . GLU A 1 121 ? 10.260 -3.541 26.525 1.00 28.98 121 GLU A CA 1
ATOM 945 C C . GLU A 1 121 ? 11.757 -3.905 26.597 1.00 28.98 121 GLU A C 1
ATOM 947 O O . GLU A 1 121 ? 12.553 -3.194 27.213 1.00 28.98 121 GLU A O 1
ATOM 952 N N . GLN A 1 122 ? 12.170 -4.955 25.881 1.00 28.94 122 GLN A N 1
ATOM 953 C CA . GLN A 1 122 ? 13.555 -5.127 25.431 1.00 28.94 122 GLN A CA 1
ATOM 954 C C . GLN A 1 122 ? 13.615 -5.109 23.895 1.00 28.94 122 GLN A C 1
ATOM 956 O O . GLN A 1 122 ? 12.751 -5.693 23.238 1.00 28.94 122 GLN A O 1
ATOM 961 N N . PRO A 1 123 ? 14.625 -4.454 23.291 1.00 32.16 123 PRO A N 1
ATOM 962 C CA . PRO A 1 123 ? 14.722 -4.325 21.844 1.00 32.16 123 PRO A CA 1
ATOM 963 C C . PRO A 1 123 ? 15.284 -5.618 21.236 1.00 32.16 123 PRO A C 1
ATOM 965 O O . PRO A 1 123 ? 16.478 -5.887 21.340 1.00 32.16 123 PRO A O 1
ATOM 968 N N . SER A 1 124 ? 14.437 -6.422 20.589 1.00 29.78 124 SER A N 1
ATOM 969 C CA . SER A 1 124 ? 14.878 -7.578 19.798 1.00 29.78 124 SER A CA 1
ATOM 970 C C . SER A 1 124 ? 15.154 -7.173 18.347 1.00 29.78 124 SER A C 1
ATOM 972 O O . SER A 1 124 ? 14.288 -6.634 17.654 1.00 29.78 124 SER A O 1
ATOM 974 N N . SER A 1 125 ? 16.388 -7.423 17.925 1.00 39.19 125 SER A N 1
ATOM 975 C CA . SER A 1 125 ? 16.998 -7.100 16.638 1.00 39.19 125 SER A CA 1
ATOM 976 C C . SER A 1 125 ? 16.552 -7.999 15.476 1.00 39.19 125 SER A C 1
ATOM 978 O O . SER A 1 125 ? 16.174 -9.144 15.682 1.00 39.19 125 SER A O 1
ATOM 980 N N . GLU A 1 126 ? 16.743 -7.466 14.260 1.00 38.28 126 GLU A N 1
ATOM 981 C CA . GLU A 1 126 ? 16.749 -8.132 12.939 1.00 38.28 126 GLU A CA 1
ATOM 982 C C . GLU A 1 126 ? 15.421 -8.258 12.159 1.00 38.28 126 GLU A C 1
ATOM 984 O O . GLU A 1 126 ? 15.067 -9.299 11.612 1.00 38.28 126 GLU A O 1
ATOM 989 N N . ALA A 1 127 ? 14.748 -7.120 11.945 1.00 39.09 127 ALA A N 1
ATOM 990 C CA . ALA A 1 127 ? 14.099 -6.869 10.652 1.00 39.09 127 ALA A CA 1
ATOM 991 C C . ALA A 1 127 ? 15.189 -6.596 9.598 1.00 39.09 127 ALA A C 1
ATOM 993 O O . ALA A 1 127 ? 16.207 -5.995 9.944 1.00 39.09 127 ALA A O 1
ATOM 994 N N . SER A 1 128 ? 14.998 -6.997 8.330 1.00 42.03 128 SER A N 1
ATOM 995 C CA . SER A 1 128 ? 15.936 -6.680 7.240 1.00 42.03 128 SER A CA 1
ATOM 996 C C . SER A 1 128 ? 16.256 -5.187 7.275 1.00 42.03 128 SER A C 1
ATOM 998 O O . SER A 1 128 ? 15.384 -4.359 6.996 1.00 42.03 128 SER A O 1
ATOM 1000 N N . VAL A 1 129 ? 17.471 -4.847 7.701 1.00 58.53 129 VAL A N 1
ATOM 1001 C CA . VAL A 1 129 ? 17.850 -3.463 7.968 1.00 58.53 129 VAL A CA 1
ATOM 1002 C C . VAL A 1 129 ? 17.695 -2.703 6.660 1.00 58.53 129 VAL A C 1
ATOM 1004 O O . VAL A 1 129 ? 18.350 -3.029 5.673 1.00 58.53 129 VAL A O 1
ATOM 1007 N N . PHE A 1 130 ? 16.781 -1.733 6.625 1.00 63.88 130 PHE A N 1
ATOM 1008 C CA . PHE A 1 130 ? 16.663 -0.814 5.502 1.00 63.88 130 PHE A CA 1
ATOM 1009 C C . PHE A 1 130 ? 18.057 -0.248 5.212 1.00 63.88 130 PHE A C 1
ATOM 1011 O O . PHE A 1 130 ? 18.721 0.228 6.131 1.00 63.88 130 PHE A O 1
ATOM 1018 N N . GLN A 1 131 ? 18.513 -0.340 3.960 1.00 67.56 131 GLN A N 1
ATOM 1019 C CA . GLN A 1 131 ? 19.830 0.139 3.532 1.00 67.56 131 GLN A CA 1
ATOM 1020 C C . GLN A 1 131 ? 19.653 1.423 2.703 1.00 67.56 131 GLN A C 1
ATOM 1022 O O . GLN A 1 131 ? 19.515 1.348 1.476 1.00 67.56 131 GLN A O 1
ATOM 1027 N N . PRO A 1 132 ? 19.640 2.618 3.338 1.00 67.75 132 PRO A N 1
ATOM 1028 C CA . PRO A 1 132 ? 19.463 3.905 2.662 1.00 67.75 132 PRO A CA 1
ATOM 1029 C C . PRO A 1 132 ? 20.410 4.112 1.473 1.00 67.75 132 PRO A C 1
ATOM 1031 O O . PRO A 1 132 ? 20.064 4.786 0.504 1.00 67.75 132 PRO A O 1
ATOM 1034 N N . GLN A 1 133 ? 21.597 3.505 1.534 1.00 71.44 133 GLN A N 1
ATOM 1035 C CA . GLN A 1 133 ? 22.661 3.621 0.540 1.00 71.44 133 GLN A CA 1
ATOM 1036 C C . GLN A 1 133 ? 22.254 3.039 -0.822 1.00 71.44 133 GLN A C 1
ATOM 1038 O O . GLN A 1 133 ? 22.718 3.520 -1.852 1.00 71.44 133 GLN A O 1
ATOM 1043 N N . LEU A 1 134 ? 21.345 2.059 -0.848 1.00 67.94 134 LEU A N 1
ATOM 1044 C CA . LEU A 1 134 ? 20.863 1.438 -2.086 1.00 67.94 134 LEU A CA 1
ATOM 1045 C C . LEU A 1 134 ? 19.798 2.274 -2.811 1.00 67.94 134 LEU A C 1
ATOM 1047 O O . LEU A 1 134 ? 19.468 1.994 -3.960 1.00 67.94 134 LEU A O 1
ATOM 1051 N N . CYS A 1 135 ? 19.260 3.319 -2.175 1.00 70.88 135 CYS A N 1
ATOM 1052 C CA . CYS A 1 135 ? 18.149 4.101 -2.724 1.00 70.88 135 CYS A CA 1
ATOM 1053 C C . CYS A 1 135 ? 18.583 5.170 -3.745 1.00 70.88 135 CYS A C 1
ATOM 1055 O O . CYS A 1 135 ? 17.733 5.833 -4.339 1.00 70.88 135 CYS A O 1
ATOM 1057 N N . GLY A 1 136 ? 19.890 5.378 -3.943 1.00 72.94 136 GLY A N 1
ATOM 1058 C CA . GLY A 1 136 ? 20.410 6.356 -4.907 1.00 72.94 136 GLY A CA 1
ATOM 1059 C C . GLY A 1 136 ? 20.130 7.822 -4.540 1.00 72.94 136 GLY A C 1
ATOM 1060 O O . GLY A 1 136 ? 20.167 8.689 -5.415 1.00 72.94 136 GLY A O 1
ATOM 1061 N N . ASN A 1 137 ? 19.847 8.105 -3.266 1.00 82.75 137 ASN A N 1
ATOM 1062 C CA . ASN A 1 137 ? 19.559 9.439 -2.733 1.00 82.75 137 ASN A CA 1
ATOM 1063 C C . ASN A 1 137 ? 20.777 10.021 -2.001 1.00 82.75 137 ASN A C 1
ATOM 1065 O O . ASN A 1 137 ? 21.637 9.284 -1.522 1.00 82.75 137 ASN A O 1
ATOM 1069 N N . ARG A 1 138 ? 20.853 11.349 -1.902 1.00 83.62 138 ARG A N 1
ATOM 1070 C CA . ARG A 1 138 ? 21.922 12.063 -1.193 1.00 83.62 138 ARG A CA 1
ATOM 1071 C C . ARG A 1 138 ? 21.591 12.225 0.286 1.00 83.62 138 ARG A C 1
ATOM 1073 O O . ARG A 1 138 ? 20.494 12.633 0.638 1.00 83.62 138 ARG A O 1
ATOM 1080 N N . GLY A 1 139 ? 22.566 11.962 1.150 1.00 82.06 139 GLY A N 1
ATOM 1081 C CA . GLY A 1 139 ? 22.403 12.143 2.592 1.00 82.06 139 GLY A CA 1
ATOM 1082 C C . GLY A 1 139 ? 21.500 11.095 3.246 1.00 82.06 139 GLY A C 1
ATOM 1083 O O . GLY A 1 139 ? 21.174 10.060 2.661 1.00 82.06 139 GLY A O 1
ATOM 1084 N N . LEU A 1 140 ? 21.139 11.357 4.499 1.00 81.81 140 LEU A N 1
ATOM 1085 C CA . LEU A 1 140 ? 20.337 10.448 5.311 1.00 81.81 140 LEU A CA 1
ATOM 1086 C C . LEU A 1 140 ? 18.835 10.647 5.054 1.00 81.81 140 LEU A C 1
ATOM 1088 O O . LEU A 1 140 ? 18.423 11.752 4.685 1.00 81.81 140 LEU A O 1
ATOM 1092 N N . PRO A 1 141 ? 18.017 9.601 5.268 1.00 79.56 141 PRO A N 1
ATOM 1093 C CA . PRO A 1 141 ? 16.577 9.756 5.379 1.00 79.56 141 PRO A CA 1
ATOM 1094 C C . PRO A 1 141 ? 16.207 10.845 6.395 1.00 79.56 141 PRO A C 1
ATOM 1096 O O . PRO A 1 141 ? 16.914 11.078 7.376 1.00 79.56 141 PRO A O 1
ATOM 1099 N N . LEU A 1 142 ? 15.081 11.504 6.155 1.00 83.31 142 LEU A N 1
ATOM 1100 C CA . LEU A 1 142 ? 14.447 12.423 7.077 1.00 83.31 142 LEU A CA 1
ATOM 1101 C C . LEU A 1 142 ? 14.118 11.671 8.366 1.00 83.31 142 LEU A C 1
ATOM 1103 O O . LEU A 1 142 ? 13.580 10.565 8.335 1.00 83.31 142 LEU A O 1
ATOM 1107 N N . SER A 1 143 ? 14.410 12.306 9.491 1.00 84.06 143 SER A N 1
ATOM 1108 C CA . SER A 1 143 ? 13.914 11.911 10.799 1.00 84.06 143 SER A CA 1
ATOM 1109 C C . SER A 1 143 ? 12.849 12.906 11.248 1.00 84.06 143 SER A C 1
ATOM 1111 O O . SER A 1 143 ? 12.881 14.088 10.895 1.00 84.06 143 SER A O 1
ATOM 1113 N N . ILE A 1 144 ? 11.879 12.413 12.005 1.00 78.81 144 ILE A N 1
ATOM 1114 C CA . ILE A 1 144 ? 10.866 13.221 12.671 1.00 78.81 144 ILE A CA 1
ATOM 1115 C C . IL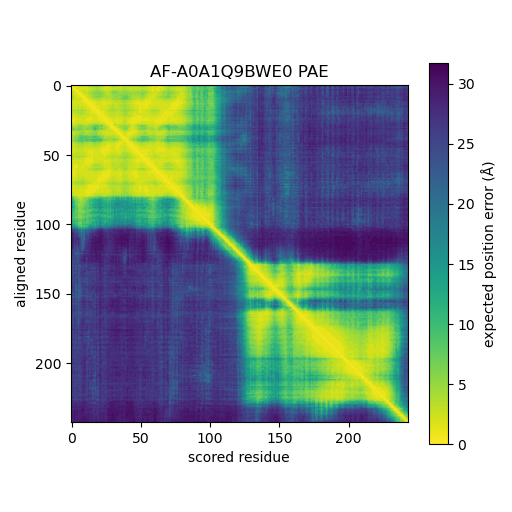E A 1 144 ? 11.188 13.209 14.156 1.00 78.81 144 ILE A C 1
ATOM 1117 O O . ILE A 1 144 ? 11.374 12.141 14.744 1.00 78.81 144 ILE A O 1
ATOM 1121 N N . THR A 1 145 ? 11.218 14.388 14.766 1.00 79.69 145 THR A N 1
ATOM 1122 C CA . THR A 1 145 ? 11.177 14.519 16.222 1.00 79.69 145 THR A CA 1
ATOM 1123 C C . THR A 1 145 ? 9.753 14.865 16.625 1.00 79.69 145 THR A C 1
ATOM 1125 O O . THR A 1 145 ? 9.232 15.904 16.226 1.00 79.69 145 THR A O 1
ATOM 1128 N N . TRP A 1 146 ? 9.131 13.991 17.410 1.00 64.75 146 TRP A N 1
ATOM 1129 C CA . TRP A 1 146 ? 7.803 14.186 17.982 1.00 64.75 146 TRP A CA 1
ATOM 1130 C C . TRP A 1 146 ? 7.861 13.869 19.477 1.00 64.75 146 TRP A C 1
ATOM 1132 O O . TRP A 1 146 ? 8.399 12.834 19.865 1.00 64.75 146 TRP A O 1
ATOM 1142 N N . GLU A 1 147 ? 7.389 14.793 20.318 1.00 74.50 147 GLU A N 1
ATOM 1143 C CA . GLU A 1 147 ? 7.468 14.707 21.791 1.00 74.50 147 GLU A CA 1
ATOM 1144 C C . GLU A 1 147 ? 8.867 14.357 22.339 1.00 74.50 147 GLU A C 1
ATOM 1146 O O . GLU A 1 147 ? 9.036 13.530 23.231 1.00 74.50 147 GLU A O 1
ATOM 1151 N N . GLY A 1 148 ? 9.914 14.961 21.770 1.00 77.06 148 GLY A N 1
ATOM 1152 C CA . GLY A 1 148 ? 11.300 14.714 22.190 1.00 77.06 148 GLY A CA 1
ATOM 1153 C C . GLY A 1 148 ? 11.853 13.341 21.788 1.00 77.06 148 GLY A C 1
ATOM 1154 O O . GLY A 1 148 ? 13.036 13.076 21.998 1.00 77.06 148 GLY A O 1
ATOM 1155 N N . LYS A 1 149 ? 11.042 12.487 21.154 1.00 61.56 149 LYS A N 1
ATOM 1156 C CA . LYS A 1 149 ? 11.478 11.226 20.565 1.00 61.56 149 LYS A CA 1
ATOM 1157 C C . LYS A 1 149 ? 11.758 11.426 19.081 1.00 61.56 149 LYS A C 1
ATOM 1159 O O . LYS A 1 149 ? 10.896 11.850 18.315 1.00 61.56 149 LYS A O 1
ATOM 1164 N N . THR A 1 150 ? 12.977 11.101 18.669 1.00 81.56 150 THR A N 1
ATOM 1165 C CA . THR A 1 150 ? 13.375 11.120 17.259 1.00 81.56 150 THR A CA 1
ATOM 1166 C C . THR A 1 150 ? 13.207 9.726 16.665 1.00 81.56 150 THR A C 1
ATOM 1168 O O . THR A 1 150 ? 13.667 8.743 17.244 1.00 81.56 150 THR A O 1
ATOM 1171 N N . SER A 1 151 ? 12.542 9.635 15.516 1.00 76.25 151 SER A N 1
ATOM 1172 C CA . SER A 1 151 ? 12.371 8.392 14.758 1.00 76.25 151 SER A CA 1
ATOM 1173 C C . SER A 1 151 ? 12.482 8.642 13.256 1.00 76.25 151 SER A C 1
ATOM 1175 O O . SER A 1 151 ? 12.308 9.771 12.796 1.00 76.25 151 SER A O 1
ATOM 1177 N N . ASP A 1 152 ? 12.791 7.602 12.488 1.00 77.31 152 ASP A N 1
ATOM 1178 C CA . ASP A 1 152 ? 12.887 7.709 11.033 1.00 77.31 152 ASP A CA 1
ATOM 1179 C C . ASP A 1 152 ? 11.522 8.015 10.409 1.00 77.31 152 ASP A C 1
ATOM 1181 O O . ASP A 1 152 ? 10.505 7.396 10.743 1.00 77.31 152 ASP A O 1
ATOM 1185 N N . PHE A 1 153 ? 11.504 8.941 9.447 1.00 73.31 153 PHE A N 1
ATOM 1186 C CA . PHE A 1 153 ? 10.314 9.224 8.657 1.00 73.31 153 PHE A CA 1
ATOM 1187 C C . PHE A 1 153 ? 9.930 7.967 7.870 1.00 73.31 153 PHE A C 1
ATOM 1189 O O . PHE A 1 153 ? 10.654 7.518 6.975 1.00 73.31 153 PHE A O 1
ATOM 1196 N N . THR A 1 154 ? 8.773 7.400 8.202 1.00 65.31 154 THR A N 1
ATOM 1197 C CA . THR A 1 154 ? 8.215 6.233 7.519 1.00 65.31 154 THR A CA 1
ATOM 1198 C C . THR A 1 154 ? 6.991 6.689 6.735 1.00 65.31 154 THR A C 1
ATOM 1200 O O . THR A 1 154 ? 5.966 7.010 7.323 1.00 65.31 154 THR A O 1
ATOM 1203 N N . ASP A 1 155 ? 7.108 6.754 5.408 1.00 62.31 155 ASP A N 1
ATOM 1204 C CA . ASP A 1 155 ? 5.955 6.982 4.530 1.00 62.31 155 ASP A CA 1
ATOM 1205 C C . ASP A 1 155 ? 5.106 5.702 4.442 1.00 62.31 155 ASP A C 1
ATOM 1207 O O . ASP A 1 155 ? 5.648 4.592 4.511 1.00 62.31 155 ASP A O 1
ATOM 1211 N N . GLY A 1 156 ? 3.793 5.872 4.298 1.00 50.78 156 GLY A N 1
ATOM 1212 C CA . GLY A 1 156 ? 2.706 5.026 4.806 1.00 50.78 156 GLY A CA 1
ATOM 1213 C C . GLY A 1 156 ? 2.576 3.571 4.343 1.00 50.78 156 GLY A C 1
ATOM 1214 O O . GLY A 1 156 ? 1.492 3.030 4.490 1.00 50.78 156 GLY A O 1
ATOM 1215 N N . PHE A 1 157 ? 3.615 2.911 3.821 1.00 46.94 157 PHE A N 1
ATOM 1216 C CA . PHE A 1 157 ? 3.567 1.484 3.450 1.00 46.94 157 PHE A CA 1
ATOM 1217 C C . PHE A 1 157 ? 4.894 0.721 3.619 1.00 46.94 157 PHE A C 1
ATOM 1219 O O . PHE A 1 157 ? 5.068 -0.345 3.036 1.00 46.94 157 PHE A O 1
ATOM 1226 N N . GLY A 1 158 ? 5.879 1.246 4.358 1.00 44.25 158 GLY A N 1
ATOM 1227 C CA . GLY A 1 158 ? 7.127 0.509 4.640 1.00 44.25 158 GLY A CA 1
ATOM 1228 C C . GLY A 1 158 ? 8.039 0.252 3.425 1.00 44.25 158 GLY A C 1
ATOM 1229 O O . GLY A 1 158 ? 9.144 -0.256 3.587 1.00 44.25 158 GLY A O 1
ATOM 1230 N N . LEU A 1 159 ? 7.636 0.664 2.220 1.00 45.00 159 LEU A N 1
ATOM 1231 C CA . LEU A 1 159 ? 8.448 0.621 1.005 1.00 45.00 159 LEU A CA 1
ATOM 1232 C C . LEU A 1 159 ? 9.527 1.723 1.019 1.00 45.00 159 LEU A C 1
ATOM 1234 O O . LEU A 1 159 ? 9.436 2.697 1.782 1.00 45.00 159 LEU A O 1
ATOM 1238 N N . CYS A 1 160 ? 10.549 1.579 0.163 1.00 45.59 160 CYS A N 1
ATOM 1239 C CA . CYS A 1 160 ? 11.539 2.618 -0.151 1.00 45.59 160 CYS A CA 1
ATOM 1240 C C . CYS A 1 160 ? 10.839 3.821 -0.797 1.00 45.59 160 CYS A C 1
ATOM 1242 O O . CYS A 1 160 ? 10.895 4.007 -2.012 1.00 45.59 160 CYS A O 1
ATOM 1244 N N . SER A 1 161 ? 10.126 4.627 -0.013 1.00 54.50 161 SER A N 1
ATOM 1245 C CA . SER A 1 161 ? 9.489 5.808 -0.561 1.00 54.50 161 SER A CA 1
ATOM 1246 C C . SER A 1 161 ? 10.575 6.859 -0.842 1.00 54.50 161 SER A C 1
ATOM 1248 O O . SER A 1 161 ? 11.408 7.168 0.021 1.00 54.50 161 SER A O 1
ATOM 1250 N N . PRO A 1 162 ? 10.593 7.455 -2.043 1.00 55.84 162 PRO A N 1
ATOM 1251 C CA . PRO A 1 162 ? 11.504 8.554 -2.350 1.00 55.84 162 PRO A CA 1
ATOM 1252 C C . PRO A 1 162 ? 11.225 9.787 -1.473 1.00 55.84 162 PRO A C 1
ATOM 1254 O O . PRO A 1 162 ? 12.054 10.690 -1.389 1.00 55.84 162 PRO A O 1
ATOM 1257 N N . THR A 1 163 ? 10.079 9.837 -0.790 1.00 66.69 163 THR A N 1
ATOM 1258 C CA . THR A 1 163 ? 9.686 10.926 0.111 1.00 66.69 163 THR A CA 1
ATOM 1259 C C . THR A 1 163 ? 10.470 10.946 1.421 1.00 66.69 163 THR A C 1
ATOM 1261 O O . THR A 1 163 ? 10.523 12.000 2.049 1.00 66.69 163 THR A O 1
ATOM 1264 N N . ARG A 1 164 ? 11.171 9.857 1.776 1.00 78.75 164 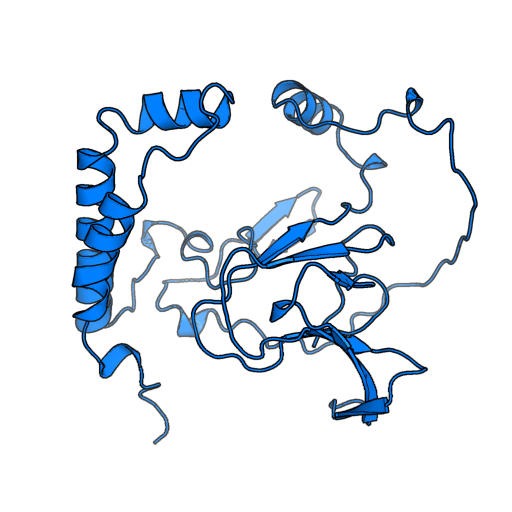ARG A N 1
ATOM 1265 C CA . ARG A 1 164 ? 12.083 9.822 2.930 1.00 78.75 164 ARG A CA 1
ATOM 1266 C C . ARG A 1 164 ? 13.282 10.755 2.789 1.00 78.75 164 ARG A C 1
ATOM 1268 O O . ARG A 1 164 ? 13.966 10.965 3.770 1.00 78.75 164 ARG A O 1
ATOM 1275 N N . TRP A 1 165 ? 13.562 11.326 1.619 1.00 82.25 165 TRP A N 1
ATOM 1276 C CA . TRP A 1 165 ? 14.615 12.332 1.444 1.00 82.25 165 TRP A CA 1
ATOM 1277 C C . TRP A 1 165 ? 14.027 13.677 1.030 1.00 82.25 165 TRP A C 1
ATOM 1279 O O . TRP A 1 165 ? 12.944 13.755 0.430 1.00 82.25 165 TRP A O 1
ATOM 1289 N N . ARG A 1 166 ? 14.773 14.757 1.295 1.00 80.38 166 ARG A N 1
ATOM 1290 C CA . ARG A 1 166 ? 14.432 16.087 0.776 1.00 80.38 166 ARG A CA 1
ATOM 1291 C C . ARG A 1 166 ? 14.332 16.033 -0.751 1.00 80.38 166 ARG A C 1
ATOM 1293 O O . ARG A 1 166 ? 15.139 15.345 -1.371 1.00 80.38 166 ARG A O 1
ATOM 1300 N N . PRO A 1 167 ? 13.407 16.775 -1.386 1.00 77.81 167 PRO A N 1
ATOM 1301 C CA . PRO A 1 167 ? 13.233 16.743 -2.840 1.00 77.81 167 PRO A CA 1
ATOM 1302 C C . PRO A 1 167 ? 14.525 16.923 -3.649 1.00 77.81 167 PRO A C 1
ATOM 1304 O O . PRO A 1 167 ? 14.726 16.205 -4.622 1.00 77.81 167 PRO A O 1
ATOM 1307 N N . ALA A 1 168 ? 15.415 17.823 -3.217 1.00 81.75 168 ALA A N 1
ATOM 1308 C CA . ALA A 1 168 ? 16.692 18.094 -3.886 1.00 81.75 168 ALA A CA 1
ATOM 1309 C C . ALA A 1 168 ? 17.703 16.933 -3.806 1.00 81.75 168 ALA A C 1
ATOM 1311 O O . ALA A 1 168 ? 18.617 16.850 -4.624 1.00 81.75 168 ALA A O 1
ATOM 1312 N N . ASP A 1 169 ? 17.528 16.035 -2.840 1.00 82.44 169 ASP A N 1
ATOM 1313 C CA . ASP A 1 169 ? 18.435 14.922 -2.574 1.00 82.44 169 ASP A CA 1
ATOM 1314 C C . ASP A 1 169 ? 17.968 13.609 -3.223 1.00 82.44 169 ASP A C 1
ATOM 1316 O O . ASP A 1 169 ? 18.712 12.623 -3.262 1.00 82.44 169 ASP A O 1
ATOM 1320 N N . ARG A 1 170 ? 16.748 13.586 -3.772 1.00 83.00 170 ARG A N 1
ATOM 1321 C CA . ARG A 1 170 ? 16.153 12.399 -4.394 1.00 83.00 170 ARG A CA 1
ATOM 1322 C C . ARG A 1 170 ? 16.845 12.064 -5.710 1.00 83.00 170 ARG A C 1
ATOM 1324 O O . ARG A 1 170 ? 16.984 12.904 -6.595 1.00 83.00 170 ARG A O 1
ATOM 1331 N N . GLY A 1 171 ? 17.258 10.811 -5.853 1.00 76.75 171 GLY A N 1
ATOM 1332 C CA . GLY A 1 171 ? 17.865 10.278 -7.067 1.00 76.75 171 GLY A CA 1
ATOM 1333 C C . GLY A 1 171 ? 19.226 10.882 -7.437 1.00 76.75 171 GLY A C 1
ATOM 1334 O O . GLY A 1 171 ? 19.670 10.757 -8.583 1.00 76.75 171 GLY A O 1
ATOM 1335 N N . ALA A 1 172 ? 19.893 11.545 -6.488 1.00 83.88 172 ALA A N 1
ATOM 1336 C CA . ALA A 1 172 ? 21.168 12.224 -6.696 1.00 83.88 172 ALA A CA 1
ATOM 1337 C C . ALA A 1 172 ? 22.274 11.313 -7.251 1.00 83.88 172 ALA A C 1
ATOM 1339 O O . ALA A 1 172 ? 23.127 11.790 -8.001 1.00 83.88 172 ALA A O 1
ATOM 1340 N N . PHE A 1 173 ? 22.236 10.024 -6.911 1.00 79.75 173 PHE A N 1
ATOM 1341 C CA . PHE A 1 173 ? 23.210 9.012 -7.320 1.00 79.75 173 PHE A CA 1
ATOM 1342 C C . PHE A 1 173 ? 22.624 7.969 -8.277 1.00 79.75 173 PHE A C 1
ATOM 1344 O O . PHE A 1 173 ? 23.255 6.947 -8.535 1.00 79.75 173 PHE A O 1
ATOM 1351 N N . LEU A 1 174 ? 21.429 8.208 -8.830 1.00 74.38 174 LEU A N 1
ATOM 1352 C CA . LEU A 1 174 ? 20.899 7.345 -9.883 1.00 74.38 174 LEU A CA 1
ATOM 1353 C C . LEU A 1 174 ? 21.818 7.382 -11.101 1.00 74.38 174 LEU A C 1
ATOM 1355 O O . LEU A 1 174 ? 22.229 8.458 -11.551 1.00 74.38 174 LEU A O 1
ATOM 1359 N N . SER A 1 175 ? 22.058 6.204 -11.678 1.00 76.81 175 SER A N 1
ATOM 1360 C CA . SER A 1 175 ? 22.732 6.093 -12.967 1.00 76.81 175 SER A CA 1
ATOM 1361 C C . SER A 1 175 ? 21.961 6.875 -14.045 1.00 76.81 175 SER A C 1
ATOM 1363 O O . SER A 1 175 ? 20.741 7.052 -13.928 1.00 76.81 175 SER A O 1
ATOM 1365 N N . PRO A 1 176 ? 22.624 7.327 -15.127 1.00 77.31 176 PRO A N 1
ATOM 1366 C CA . PRO A 1 176 ? 21.948 8.016 -16.231 1.00 77.31 176 PRO A CA 1
ATOM 1367 C C . PRO A 1 176 ? 20.749 7.228 -16.776 1.00 77.31 176 PRO A C 1
ATOM 1369 O O . PRO A 1 176 ? 19.697 7.791 -17.069 1.00 77.31 176 PRO A O 1
ATOM 1372 N N . CYS A 1 177 ? 20.897 5.905 -16.825 1.00 70.06 177 CYS A N 1
ATOM 1373 C CA . CYS A 1 177 ? 19.875 4.963 -17.246 1.00 70.06 177 CYS A CA 1
ATOM 1374 C C . CYS A 1 177 ? 18.667 4.930 -16.289 1.00 70.06 177 CYS A C 1
ATOM 1376 O O . CYS A 1 177 ? 17.529 5.131 -16.715 1.00 70.06 177 CYS A O 1
ATOM 1378 N N . ALA A 1 178 ? 18.902 4.765 -14.982 1.00 65.25 178 ALA A N 1
ATOM 1379 C CA . ALA A 1 178 ? 17.838 4.773 -13.975 1.00 65.25 178 ALA A CA 1
ATOM 1380 C C . ALA A 1 178 ? 17.113 6.129 -13.917 1.00 65.25 178 ALA A C 1
ATOM 1382 O O . ALA A 1 178 ? 15.889 6.188 -13.787 1.00 65.25 178 ALA A O 1
ATOM 1383 N N . ARG A 1 179 ? 17.852 7.229 -14.098 1.00 73.75 179 ARG A N 1
ATOM 1384 C CA . ARG A 1 179 ? 17.289 8.579 -14.204 1.00 73.75 179 ARG A CA 1
ATOM 1385 C C . ARG A 1 179 ? 16.385 8.729 -15.429 1.00 73.75 179 ARG A C 1
ATOM 1387 O O . ARG A 1 179 ? 15.298 9.287 -15.301 1.00 73.75 179 ARG A O 1
ATOM 1394 N N . ALA A 1 180 ? 16.801 8.220 -16.588 1.00 73.25 180 ALA A N 1
ATOM 1395 C CA . ALA A 1 180 ? 16.000 8.259 -17.812 1.00 73.25 180 ALA A CA 1
ATOM 1396 C C . ALA A 1 180 ? 14.693 7.462 -17.669 1.00 73.25 180 ALA A C 1
ATOM 1398 O O . ALA A 1 180 ? 13.633 7.933 -18.088 1.00 73.25 180 ALA A O 1
ATOM 1399 N N . VAL A 1 181 ? 14.741 6.298 -17.014 1.00 71.94 181 VAL A N 1
ATOM 1400 C CA . VAL A 1 181 ? 13.550 5.501 -16.681 1.00 71.94 181 VAL A CA 1
ATOM 1401 C C . VAL A 1 181 ? 12.615 6.278 -15.753 1.00 71.94 181 VAL A C 1
ATOM 1403 O O . VAL A 1 181 ? 11.439 6.437 -16.076 1.00 71.94 181 VAL A O 1
ATOM 1406 N N . ALA A 1 182 ? 13.126 6.818 -14.642 1.00 73.56 182 ALA A N 1
ATOM 1407 C CA . ALA A 1 182 ? 12.324 7.578 -13.682 1.00 73.56 182 ALA A CA 1
ATOM 1408 C C . ALA A 1 182 ? 11.652 8.804 -14.326 1.00 73.56 182 ALA A C 1
ATOM 1410 O O . ALA A 1 182 ? 10.470 9.061 -14.104 1.00 73.56 182 ALA A O 1
ATOM 1411 N N . GLN A 1 183 ? 12.376 9.533 -15.181 1.00 78.62 183 GLN A N 1
ATOM 1412 C CA . GLN A 1 183 ? 11.826 10.660 -15.940 1.00 78.62 183 GLN A CA 1
ATOM 1413 C C . GLN A 1 183 ? 10.752 10.224 -16.940 1.00 78.62 183 GLN A C 1
ATOM 1415 O O . GLN A 1 183 ? 9.751 10.920 -17.098 1.00 78.62 183 GLN A O 1
ATOM 1420 N N . SER A 1 184 ? 10.944 9.088 -17.611 1.00 76.06 184 SER A N 1
ATOM 1421 C CA . SER A 1 184 ? 9.975 8.556 -18.575 1.00 76.06 184 SER A CA 1
ATOM 1422 C C . SER A 1 184 ? 8.681 8.132 -17.883 1.00 76.06 184 SER A C 1
ATOM 1424 O O . SER A 1 184 ? 7.603 8.535 -18.314 1.00 76.06 184 SER A O 1
ATOM 1426 N N . LEU A 1 185 ? 8.789 7.417 -16.759 1.00 77.75 185 LEU A N 1
ATOM 1427 C CA . LEU A 1 185 ? 7.658 7.061 -15.899 1.00 77.75 185 LEU A CA 1
ATOM 1428 C C . LEU A 1 185 ? 6.920 8.300 -15.392 1.00 77.75 185 LEU A C 1
ATOM 1430 O O . LEU A 1 185 ? 5.700 8.374 -15.506 1.00 77.75 185 LEU A O 1
ATOM 1434 N N . HIS A 1 186 ? 7.652 9.297 -14.888 1.00 80.75 186 HIS A N 1
ATOM 1435 C CA . HIS A 1 186 ? 7.057 10.541 -14.408 1.00 80.75 186 HIS A CA 1
ATOM 1436 C C . HIS A 1 186 ? 6.284 11.273 -15.511 1.00 80.75 186 HIS A C 1
ATOM 1438 O O . HIS A 1 186 ? 5.142 11.665 -15.294 1.00 80.75 186 HIS A O 1
ATOM 1444 N N . ARG A 1 187 ? 6.877 11.437 -16.701 1.00 83.75 187 ARG A N 1
ATOM 1445 C CA . ARG A 1 187 ? 6.213 12.104 -17.834 1.00 83.75 187 ARG A CA 1
ATOM 1446 C C . ARG A 1 187 ? 4.949 11.377 -18.259 1.00 83.75 187 ARG A C 1
ATOM 1448 O O . ARG A 1 187 ? 3.952 12.033 -18.525 1.00 83.75 187 ARG A O 1
ATOM 1455 N N . LEU A 1 188 ? 5.008 10.052 -18.314 1.00 83.06 188 LEU A N 1
ATOM 1456 C CA . LEU A 1 188 ? 3.889 9.207 -18.702 1.00 83.06 188 LEU A CA 1
ATOM 1457 C C . LEU A 1 188 ? 2.754 9.289 -17.667 1.00 83.06 188 LEU A C 1
ATOM 1459 O O . LEU A 1 188 ? 1.603 9.492 -18.040 1.00 83.06 188 LEU A O 1
ATOM 1463 N N . ALA A 1 189 ? 3.065 9.197 -16.372 1.00 83.81 189 ALA A N 1
ATOM 1464 C CA . ALA A 1 189 ? 2.066 9.351 -15.315 1.00 83.81 189 ALA A CA 1
ATOM 1465 C C . ALA A 1 189 ? 1.458 10.764 -15.314 1.00 83.81 189 ALA A C 1
ATOM 1467 O O . ALA A 1 189 ? 0.243 10.921 -15.224 1.00 83.81 189 ALA A O 1
ATOM 1468 N N . LEU A 1 190 ? 2.287 11.800 -15.470 1.00 84.69 190 LEU A N 1
ATOM 1469 C CA . LEU A 1 190 ? 1.829 13.186 -15.499 1.00 84.69 190 LEU A CA 1
ATOM 1470 C C . LEU A 1 190 ? 0.956 13.484 -16.725 1.00 84.69 190 LEU A C 1
ATOM 1472 O O . LEU A 1 190 ? -0.047 14.182 -16.593 1.00 84.69 190 LEU A O 1
ATOM 1476 N N . SER A 1 191 ? 1.323 12.984 -17.909 1.00 86.38 191 SER A N 1
ATOM 1477 C CA . SER A 1 191 ? 0.532 13.186 -19.127 1.00 86.38 191 SER A CA 1
ATOM 1478 C C . SER A 1 191 ? -0.816 12.484 -19.041 1.00 86.38 191 SER A C 1
ATOM 1480 O O . SER A 1 191 ? -1.821 13.064 -19.439 1.00 86.38 191 SER A O 1
ATOM 1482 N N . PHE A 1 192 ? -0.847 11.281 -18.468 1.00 89.25 192 PHE A N 1
ATOM 1483 C CA . PHE A 1 192 ? -2.078 10.556 -18.195 1.00 89.25 192 PHE A CA 1
ATOM 1484 C C . PHE A 1 192 ? -2.987 11.323 -17.237 1.00 89.25 192 PHE A C 1
ATOM 1486 O O . PHE A 1 192 ? -4.125 11.616 -17.586 1.00 89.25 192 PHE A O 1
ATOM 1493 N N . VAL A 1 193 ? -2.474 11.731 -16.071 1.00 89.31 193 VAL A N 1
ATOM 1494 C CA . VAL A 1 193 ? -3.274 12.472 -15.084 1.00 89.31 193 VAL A CA 1
ATOM 1495 C C . VAL A 1 193 ? -3.818 13.763 -15.684 1.00 89.31 193 VAL A C 1
ATOM 1497 O O . VAL A 1 193 ? -4.998 14.032 -15.539 1.00 89.31 193 VAL A O 1
ATOM 1500 N N . ARG A 1 194 ? -3.009 14.533 -16.420 1.00 88.38 194 ARG A N 1
ATOM 1501 C CA . ARG A 1 194 ? -3.471 15.775 -17.069 1.00 88.38 194 ARG A CA 1
ATOM 1502 C C . ARG A 1 194 ? -4.500 15.558 -18.178 1.00 88.38 194 ARG A C 1
ATOM 1504 O O . ARG A 1 194 ? -5.201 16.499 -18.531 1.00 88.38 194 ARG A O 1
ATOM 1511 N N . ARG A 1 195 ? -4.549 14.362 -18.766 1.00 88.88 195 ARG A N 1
ATOM 1512 C CA . ARG A 1 195 ? -5.528 14.004 -19.795 1.00 88.88 195 ARG A CA 1
ATOM 1513 C C . ARG A 1 195 ? -6.867 13.616 -19.177 1.00 88.88 195 ARG A C 1
ATOM 1515 O O . ARG A 1 195 ? -7.897 14.046 -19.678 1.00 88.88 195 ARG A O 1
ATOM 1522 N N . GLU A 1 196 ? -6.842 12.810 -18.119 1.00 89.69 196 GLU A N 1
ATOM 1523 C CA . GLU A 1 196 ? -8.060 12.321 -17.457 1.00 89.69 196 GLU A CA 1
ATOM 1524 C C . GLU A 1 196 ? -8.607 13.332 -16.431 1.00 89.69 196 GLU A C 1
ATOM 1526 O O . GLU A 1 196 ? -9.797 13.339 -16.132 1.00 89.69 196 GLU A O 1
ATOM 1531 N N . VAL A 1 197 ? -7.748 14.204 -15.894 1.00 89.69 197 VAL A N 1
ATOM 1532 C CA . VAL A 1 197 ? -8.076 15.170 -14.841 1.00 89.69 197 VAL A CA 1
ATOM 1533 C C . VAL A 1 197 ? -7.669 16.577 -15.279 1.00 89.69 197 VAL A C 1
ATOM 1535 O O . VAL A 1 197 ? -6.496 16.952 -15.228 1.00 89.69 197 VAL A O 1
ATOM 1538 N N . THR A 1 198 ? -8.664 17.369 -15.685 1.00 83.75 198 THR A N 1
ATOM 1539 C CA . THR A 1 198 ? -8.486 18.742 -16.191 1.00 83.75 198 THR A CA 1
ATOM 1540 C C . THR A 1 198 ? -7.858 19.678 -15.158 1.00 83.75 198 THR A C 1
ATOM 1542 O O . THR A 1 198 ? -6.951 20.439 -15.488 1.00 83.75 198 THR A O 1
ATOM 1545 N N . ASP A 1 199 ? -8.318 19.606 -13.906 1.00 87.50 199 ASP A N 1
ATOM 1546 C CA . ASP A 1 199 ? -7.762 20.358 -12.780 1.00 87.50 199 ASP A CA 1
ATOM 1547 C C . ASP A 1 199 ? -7.416 19.391 -11.640 1.00 87.50 199 ASP A C 1
ATOM 1549 O O . ASP A 1 199 ? -8.292 19.022 -10.854 1.00 87.50 199 ASP A O 1
ATOM 1553 N N . PRO A 1 200 ? -6.150 18.946 -11.546 1.00 84.75 200 PRO A N 1
ATOM 1554 C CA . PRO A 1 200 ? -5.718 18.017 -10.509 1.00 84.75 200 PRO A CA 1
ATOM 1555 C C . PRO A 1 200 ? -5.869 18.559 -9.087 1.00 84.75 200 PRO A C 1
ATOM 1557 O O . PRO A 1 200 ? -6.045 17.767 -8.167 1.00 84.75 200 PRO A O 1
ATOM 1560 N N . VAL A 1 201 ? -5.791 19.879 -8.886 1.00 82.81 201 VAL A N 1
ATOM 1561 C CA . VAL A 1 201 ? -5.906 20.480 -7.550 1.00 82.81 201 VAL A CA 1
ATOM 1562 C C . VAL A 1 201 ? -7.361 20.446 -7.112 1.00 82.81 201 VAL A C 1
ATOM 1564 O O . VAL A 1 201 ? -7.663 19.828 -6.093 1.00 82.81 201 VAL A O 1
ATOM 1567 N N . ALA A 1 202 ? -8.265 20.989 -7.930 1.00 84.44 202 ALA A N 1
ATOM 1568 C CA . ALA A 1 202 ? -9.699 20.943 -7.649 1.00 84.44 202 ALA A CA 1
ATOM 1569 C C . ALA A 1 202 ? -10.211 19.497 -7.552 1.00 84.44 202 ALA A C 1
ATOM 1571 O O . ALA A 1 202 ? -11.057 19.174 -6.722 1.00 84.44 202 ALA A O 1
ATOM 1572 N N . PHE A 1 203 ? -9.673 18.593 -8.373 1.00 85.31 203 PHE A N 1
ATOM 1573 C CA . PHE A 1 203 ? -9.978 17.171 -8.288 1.00 85.31 203 PHE A CA 1
ATOM 1574 C C . PHE A 1 203 ? -9.583 16.575 -6.934 1.00 85.31 203 PHE A C 1
ATOM 1576 O O . PHE A 1 203 ? -10.406 15.929 -6.290 1.00 85.31 203 PHE A O 1
ATOM 1583 N N . CYS A 1 204 ? -8.346 16.806 -6.485 1.00 81.25 204 CYS A N 1
ATOM 1584 C CA . CYS A 1 204 ? -7.871 16.336 -5.186 1.00 81.25 204 CYS A CA 1
ATOM 1585 C C . CYS A 1 204 ? -8.691 16.921 -4.031 1.00 81.25 204 CYS A C 1
ATOM 1587 O O . CYS A 1 204 ? -9.008 16.192 -3.097 1.00 81.25 204 CYS A O 1
ATOM 1589 N N . GLU A 1 205 ? -9.069 18.198 -4.094 1.00 83.19 205 GLU A N 1
ATOM 1590 C CA . GLU A 1 205 ? -9.923 18.837 -3.085 1.00 83.19 205 GLU A CA 1
ATOM 1591 C C . GLU A 1 205 ? -11.281 18.136 -2.973 1.00 83.19 205 GLU A C 1
ATOM 1593 O O . GLU A 1 205 ? -11.698 17.762 -1.876 1.00 83.19 205 GLU A O 1
ATOM 1598 N N . ARG A 1 206 ? -11.933 17.867 -4.109 1.00 84.12 206 ARG A N 1
ATOM 1599 C CA . ARG A 1 206 ? -13.218 17.151 -4.160 1.00 84.12 206 ARG A CA 1
ATOM 1600 C C . ARG A 1 206 ? -13.096 15.690 -3.735 1.00 84.12 206 ARG A C 1
ATOM 1602 O O . ARG A 1 206 ? -13.982 15.166 -3.060 1.00 84.12 206 ARG A O 1
ATOM 1609 N N . TRP A 1 207 ? -11.993 15.039 -4.104 1.00 79.94 207 TRP A N 1
ATOM 1610 C CA . TRP A 1 207 ? -11.688 13.665 -3.710 1.00 79.94 207 TRP A CA 1
ATOM 1611 C C . TRP A 1 207 ? -11.522 13.545 -2.197 1.00 79.94 207 TRP A C 1
ATOM 1613 O O . TRP A 1 207 ? -12.196 12.748 -1.553 1.00 79.94 207 TRP A O 1
ATOM 1623 N N . VAL A 1 208 ? -10.667 14.385 -1.612 1.00 76.25 208 VAL A N 1
ATOM 1624 C CA . VAL A 1 208 ? -10.428 14.420 -0.163 1.00 76.25 208 VAL A CA 1
ATOM 1625 C C . VAL A 1 208 ? -11.684 14.863 0.593 1.00 76.25 208 VAL A C 1
ATOM 1627 O O . VAL A 1 208 ? -11.936 14.380 1.693 1.00 76.25 208 VAL A O 1
ATOM 1630 N N . GLY A 1 209 ? -12.508 15.731 -0.001 1.00 80.56 209 GLY A N 1
ATOM 1631 C CA . GLY A 1 209 ? -13.809 16.132 0.541 1.00 80.56 209 GLY A CA 1
ATOM 1632 C C . GLY A 1 209 ? -14.875 15.026 0.542 1.00 80.56 209 GLY A C 1
ATOM 1633 O O . GLY A 1 209 ? -15.915 15.187 1.189 1.00 80.56 209 GLY A O 1
ATOM 1634 N N . GLY A 1 210 ? -14.625 13.903 -0.143 1.00 83.75 210 GLY A N 1
ATOM 1635 C CA . GLY A 1 210 ? -15.555 12.780 -0.279 1.00 83.75 210 GLY A CA 1
ATOM 1636 C C . GLY A 1 210 ? -16.698 13.028 -1.270 1.00 83.75 210 GLY A C 1
ATOM 1637 O O . GLY A 1 210 ? -17.675 12.279 -1.282 1.00 83.75 210 GLY A O 1
ATOM 1638 N N . GLU A 1 211 ? -16.607 14.074 -2.096 1.00 86.38 211 GLU A N 1
ATOM 1639 C CA . GLU A 1 211 ? -17.596 14.359 -3.147 1.00 86.38 211 GLU A CA 1
ATOM 1640 C C . GLU A 1 211 ? -17.521 13.358 -4.301 1.00 86.38 211 GLU A C 1
ATOM 1642 O O . GLU A 1 211 ? -18.487 13.169 -5.039 1.00 86.38 211 GLU A O 1
ATOM 1647 N N . LEU A 1 212 ? -16.354 12.745 -4.477 1.00 81.50 212 LEU A N 1
ATOM 1648 C CA . LEU A 1 212 ? -16.098 11.737 -5.489 1.00 81.50 212 LEU A CA 1
ATOM 1649 C C . LEU A 1 212 ? -16.081 10.367 -4.816 1.00 81.50 212 LEU A C 1
ATOM 1651 O O . LEU A 1 212 ? -15.326 10.141 -3.876 1.00 81.50 212 LEU A O 1
ATOM 1655 N N . GLN A 1 213 ? -16.940 9.473 -5.299 1.00 83.50 213 GLN A N 1
ATOM 1656 C CA . GLN A 1 213 ? -17.094 8.107 -4.783 1.00 83.50 213 GLN A CA 1
ATOM 1657 C C . GLN A 1 213 ? -16.383 7.068 -5.663 1.00 83.50 213 GLN A C 1
ATOM 1659 O O . GLN A 1 213 ? -16.210 5.922 -5.263 1.00 83.50 213 GLN A O 1
ATOM 1664 N N . GLU A 1 214 ? -15.956 7.471 -6.861 1.00 83.75 214 GLU A N 1
ATOM 1665 C CA . GLU A 1 214 ? -15.382 6.591 -7.875 1.00 83.75 214 GLU A CA 1
ATOM 1666 C C . GLU A 1 214 ? -14.147 7.229 -8.502 1.00 83.75 214 GLU A C 1
ATOM 1668 O O . GLU A 1 214 ? -14.116 8.441 -8.707 1.00 83.75 214 GLU A O 1
ATOM 1673 N N . SER A 1 215 ? -13.151 6.397 -8.825 1.00 83.25 215 SER A N 1
ATOM 1674 C CA . SER A 1 215 ? -11.902 6.794 -9.489 1.00 83.25 215 SER A CA 1
ATOM 1675 C C . SER A 1 215 ? -12.171 7.629 -10.746 1.00 83.25 215 SER A C 1
ATOM 1677 O O . SER A 1 215 ? -13.017 7.247 -11.554 1.00 83.25 215 SER A O 1
ATOM 1679 N N . PRO A 1 216 ? -11.402 8.708 -10.995 1.00 83.44 216 PRO A N 1
ATOM 1680 C CA . PRO A 1 216 ? -11.507 9.450 -12.253 1.00 83.44 216 PRO A CA 1
ATOM 1681 C C . PRO A 1 216 ? -10.914 8.668 -13.426 1.00 83.44 216 PRO A C 1
ATOM 1683 O O . PRO A 1 216 ? -11.069 9.050 -14.581 1.00 83.44 216 PRO A O 1
ATOM 1686 N N . PHE A 1 217 ? -10.173 7.603 -13.125 1.00 90.06 217 PHE A N 1
ATOM 1687 C CA . PHE A 1 217 ? -9.484 6.777 -14.090 1.00 90.06 217 PHE A CA 1
ATOM 1688 C C . PHE A 1 217 ? -10.312 5.519 -14.318 1.00 90.06 217 PHE A C 1
ATOM 1690 O O . PHE A 1 217 ? -10.362 4.648 -13.446 1.00 90.06 217 PHE A O 1
ATOM 1697 N N . GLY A 1 218 ? -10.949 5.433 -15.484 1.00 88.75 218 GLY A N 1
ATOM 1698 C CA . GLY A 1 218 ? -11.639 4.222 -15.916 1.00 88.75 218 GLY A CA 1
ATOM 1699 C C . GLY A 1 218 ? -10.666 3.096 -16.278 1.00 88.75 218 GLY A C 1
ATOM 1700 O O . GLY A 1 218 ? -9.497 3.333 -16.601 1.00 88.75 218 GLY A O 1
ATOM 1701 N N . ASP A 1 219 ? -11.160 1.858 -16.280 1.00 86.31 219 ASP A N 1
ATOM 1702 C CA . ASP A 1 219 ? -10.349 0.665 -16.556 1.00 86.31 219 ASP A CA 1
ATOM 1703 C C . ASP A 1 219 ? -9.656 0.703 -17.922 1.00 86.31 219 ASP A C 1
ATOM 1705 O O . ASP A 1 219 ? -8.490 0.320 -18.036 1.00 86.31 219 ASP A O 1
ATOM 1709 N N . SER A 1 220 ? -10.334 1.208 -18.958 1.00 86.81 220 SER A N 1
ATOM 1710 C CA . SER A 1 220 ? -9.758 1.368 -20.298 1.00 86.81 220 SER A CA 1
ATOM 1711 C C . SER A 1 220 ? -8.572 2.336 -20.292 1.00 86.81 220 SER A C 1
ATOM 1713 O O . SER A 1 220 ? -7.505 2.007 -20.813 1.00 86.81 220 SER A O 1
ATOM 1715 N N . SER A 1 221 ? -8.720 3.490 -19.637 1.00 87.75 221 SER A N 1
ATOM 1716 C CA . SER A 1 221 ? -7.669 4.502 -19.504 1.00 87.75 221 SER A CA 1
ATOM 1717 C C . SER A 1 221 ? -6.466 3.947 -18.730 1.00 87.75 221 SER A C 1
ATOM 1719 O O . SER A 1 221 ? -5.316 4.137 -19.130 1.00 87.75 221 SER A O 1
ATOM 1721 N N . LEU A 1 222 ? -6.708 3.185 -17.659 1.00 87.56 222 LEU A N 1
ATOM 1722 C CA . LEU A 1 222 ? -5.650 2.523 -16.890 1.00 87.56 222 LEU A CA 1
ATOM 1723 C C . LEU A 1 222 ? -4.947 1.411 -17.683 1.00 87.56 222 LEU A C 1
ATOM 1725 O O . LEU A 1 222 ? -3.735 1.235 -17.561 1.00 87.56 222 LEU A O 1
ATOM 1729 N N . GLN A 1 223 ? -5.662 0.649 -18.512 1.00 85.19 223 GLN A N 1
ATOM 1730 C CA . GLN A 1 223 ? -5.039 -0.338 -19.402 1.00 85.19 223 GLN A CA 1
ATOM 1731 C C . GLN A 1 223 ? -4.149 0.329 -20.458 1.00 85.19 223 GLN A C 1
ATOM 1733 O O . GLN A 1 223 ? -3.045 -0.153 -20.730 1.00 85.19 223 GLN A O 1
ATOM 1738 N N . GLU A 1 224 ? -4.575 1.463 -21.014 1.00 84.31 224 GLU A N 1
ATOM 1739 C CA . GLU A 1 224 ? -3.741 2.264 -21.912 1.00 84.31 224 GLU A CA 1
ATOM 1740 C C . GLU A 1 224 ? -2.493 2.810 -21.217 1.00 84.31 224 GLU A C 1
ATOM 1742 O O . GLU A 1 224 ? -1.409 2.753 -21.796 1.00 84.31 224 GLU A O 1
ATOM 1747 N N . LEU A 1 225 ? -2.616 3.277 -19.971 1.00 83.38 225 LEU A N 1
ATOM 1748 C CA . LEU A 1 225 ? -1.487 3.728 -19.152 1.00 83.38 225 LEU A CA 1
ATOM 1749 C C . LEU A 1 225 ? -0.448 2.618 -18.933 1.00 83.38 225 LEU A C 1
ATOM 1751 O O . LEU A 1 225 ? 0.755 2.882 -18.957 1.00 83.38 225 LEU A O 1
ATOM 1755 N N . ARG A 1 226 ? -0.903 1.378 -18.718 1.00 82.44 226 ARG A N 1
ATOM 1756 C CA . ARG A 1 226 ? -0.043 0.216 -18.440 1.00 82.44 226 ARG A CA 1
ATOM 1757 C C . ARG A 1 226 ? 0.666 -0.322 -19.685 1.00 82.44 226 ARG A C 1
ATOM 1759 O O . ARG A 1 226 ? 1.754 -0.881 -19.562 1.00 82.44 226 ARG A O 1
ATOM 1766 N N . ARG A 1 227 ? 0.106 -0.147 -20.889 1.00 79.62 227 ARG A N 1
ATOM 1767 C CA . ARG A 1 227 ? 0.709 -0.651 -22.143 1.00 79.62 227 ARG A CA 1
ATOM 1768 C C . ARG A 1 227 ? 2.167 -0.203 -22.343 1.00 79.62 227 ARG A C 1
ATOM 1770 O O . ARG A 1 227 ? 3.012 -1.069 -22.562 1.00 79.62 227 ARG A O 1
ATOM 1777 N N . PRO A 1 228 ? 2.508 1.095 -22.237 1.00 71.19 228 PRO A N 1
ATOM 1778 C CA . PRO A 1 228 ? 3.890 1.536 -22.388 1.00 71.19 228 PRO A CA 1
ATOM 1779 C C . PRO A 1 228 ? 4.799 1.131 -21.217 1.00 71.19 228 PRO A C 1
ATOM 1781 O O . PRO A 1 228 ? 6.011 1.061 -21.410 1.00 71.19 228 PRO A O 1
ATOM 1784 N N . TRP A 1 229 ? 4.262 0.815 -20.028 1.00 68.25 229 TRP A N 1
ATOM 1785 C CA . TRP A 1 229 ? 5.076 0.291 -18.917 1.00 68.25 229 TRP A CA 1
ATOM 1786 C C . TRP A 1 229 ? 5.683 -1.071 -19.265 1.00 68.25 229 TRP A C 1
ATOM 1788 O O . TRP A 1 229 ? 6.817 -1.351 -18.885 1.00 68.25 229 TRP A O 1
ATOM 1798 N N . GLY A 1 230 ? 4.970 -1.887 -20.049 1.00 57.94 230 GLY A N 1
ATOM 1799 C CA . GLY A 1 230 ? 5.455 -3.178 -20.546 1.00 57.94 230 GLY A CA 1
ATOM 1800 C C . GLY A 1 230 ? 6.623 -3.089 -21.538 1.00 57.94 230 GLY A C 1
ATOM 1801 O O . GLY A 1 230 ? 7.256 -4.104 -21.812 1.00 57.94 230 GLY A O 1
ATOM 1802 N N . VAL A 1 231 ? 6.923 -1.890 -22.053 1.00 57.00 231 VAL A N 1
ATOM 1803 C CA . VAL A 1 231 ? 8.027 -1.611 -22.991 1.00 57.00 231 VAL A CA 1
ATOM 1804 C C . VAL A 1 231 ? 9.217 -0.953 -22.275 1.00 57.00 231 VAL A C 1
ATOM 1806 O O . VAL A 1 231 ? 10.264 -0.725 -22.882 1.00 57.00 231 VAL A O 1
ATOM 1809 N N . LEU A 1 232 ? 9.097 -0.662 -20.970 1.00 56.41 232 LEU A N 1
ATOM 1810 C CA . LEU A 1 232 ? 10.235 -0.198 -20.182 1.00 56.41 232 LEU A CA 1
ATOM 1811 C C . LEU A 1 232 ? 11.307 -1.298 -20.149 1.00 56.41 232 LEU A C 1
ATOM 1813 O O . LEU A 1 232 ? 10.969 -2.476 -20.006 1.00 56.41 232 LEU A O 1
ATOM 1817 N N . PRO A 1 233 ? 12.592 -0.950 -20.315 1.00 50.28 233 PRO A N 1
ATOM 1818 C CA . PRO A 1 233 ? 13.594 -1.938 -20.684 1.00 50.28 233 PRO A CA 1
ATOM 1819 C C . PRO A 1 233 ? 13.743 -3.087 -19.680 1.00 50.28 233 PRO A C 1
ATOM 1821 O O . PRO A 1 233 ? 13.759 -2.897 -18.462 1.00 50.28 233 PRO A O 1
ATOM 1824 N N . SER A 1 234 ? 13.933 -4.290 -20.219 1.00 43.56 234 SER A N 1
ATOM 1825 C CA . SER A 1 234 ? 14.065 -5.561 -19.498 1.00 43.56 234 SER A CA 1
ATOM 1826 C C . SER A 1 234 ? 15.215 -5.621 -18.480 1.00 43.56 234 SER A C 1
ATOM 1828 O O . SER A 1 234 ? 15.183 -6.480 -17.603 1.00 43.56 234 SER A O 1
ATOM 1830 N N . TYR A 1 235 ? 16.186 -4.701 -18.519 1.00 46.28 235 TYR A N 1
ATOM 1831 C CA . TYR A 1 235 ? 17.297 -4.649 -17.556 1.00 46.28 235 TYR A CA 1
ATOM 1832 C C . TYR A 1 235 ? 16.886 -4.203 -16.140 1.00 46.28 235 TYR A C 1
ATOM 1834 O O . TYR A 1 235 ? 17.671 -4.349 -15.210 1.00 46.28 235 TYR A O 1
ATOM 1842 N N . LEU A 1 236 ? 15.658 -3.705 -15.933 1.00 42.16 236 LEU A N 1
ATOM 1843 C CA . LEU A 1 236 ? 15.107 -3.481 -14.585 1.00 42.16 236 LEU A CA 1
ATOM 1844 C C . LEU A 1 236 ? 14.762 -4.793 -13.854 1.00 42.16 236 LEU A C 1
ATOM 1846 O O . LEU A 1 236 ? 14.439 -4.763 -12.670 1.00 42.16 236 LEU A O 1
ATOM 1850 N N . ARG A 1 237 ? 14.803 -5.941 -14.548 1.00 39.25 237 ARG A N 1
ATOM 1851 C CA . ARG A 1 237 ? 14.450 -7.263 -13.998 1.00 39.25 237 ARG A CA 1
ATOM 1852 C C . ARG A 1 237 ? 15.641 -8.048 -13.452 1.00 39.25 237 ARG A C 1
ATOM 1854 O O . ARG A 1 237 ? 15.448 -9.132 -12.915 1.00 39.25 237 ARG A O 1
ATOM 1861 N N . THR A 1 238 ? 16.855 -7.526 -13.586 1.00 32.81 238 THR A N 1
ATOM 1862 C CA . THR A 1 238 ? 18.065 -8.170 -13.070 1.00 32.81 238 THR A CA 1
ATOM 1863 C C . THR A 1 238 ? 18.681 -7.314 -11.968 1.00 32.81 238 THR A C 1
ATOM 1865 O O . THR A 1 238 ? 18.980 -6.147 -12.231 1.00 32.81 238 THR A O 1
ATOM 1868 N N . PRO A 1 239 ? 18.946 -7.868 -10.770 1.00 34.56 239 PRO A N 1
ATOM 1869 C CA . PRO A 1 239 ? 19.890 -7.262 -9.850 1.00 34.56 239 PRO A CA 1
ATOM 1870 C C . PRO A 1 239 ? 21.273 -7.375 -10.494 1.00 34.56 239 PRO A C 1
ATOM 1872 O O . PRO A 1 239 ? 21.938 -8.406 -10.424 1.00 34.56 239 PRO A O 1
ATOM 1875 N N . THR A 1 240 ? 21.694 -6.338 -11.210 1.00 40.75 240 THR A N 1
ATOM 1876 C CA . THR A 1 240 ? 23.075 -6.231 -11.676 1.00 40.75 240 THR A CA 1
ATOM 1877 C C . THR A 1 240 ? 23.953 -5.919 -10.471 1.00 40.75 240 THR A C 1
ATOM 1879 O O . THR A 1 240 ? 23.952 -4.782 -10.001 1.00 40.75 240 THR A O 1
ATOM 1882 N N . GLY A 1 241 ? 24.685 -6.920 -9.977 1.00 33.22 241 GLY A N 1
ATOM 1883 C CA . GLY A 1 241 ? 25.752 -6.708 -8.997 1.00 33.22 241 GLY A CA 1
ATOM 1884 C C . GLY A 1 241 ? 26.021 -7.870 -8.044 1.00 33.22 241 GLY A C 1
ATOM 1885 O O . GLY A 1 241 ? 26.037 -7.655 -6.840 1.00 33.22 241 GLY A O 1
ATOM 1886 N N . ALA A 1 242 ? 26.246 -9.079 -8.561 1.00 32.69 242 ALA A N 1
ATOM 1887 C CA . ALA A 1 242 ? 27.045 -10.083 -7.862 1.00 32.69 242 ALA A CA 1
ATOM 1888 C C . ALA A 1 242 ? 28.203 -10.464 -8.790 1.00 32.69 242 ALA A C 1
ATOM 1890 O O . ALA A 1 242 ? 28.054 -11.244 -9.731 1.00 32.69 242 ALA A O 1
ATOM 1891 N N . SER A 1 243 ? 29.338 -9.810 -8.583 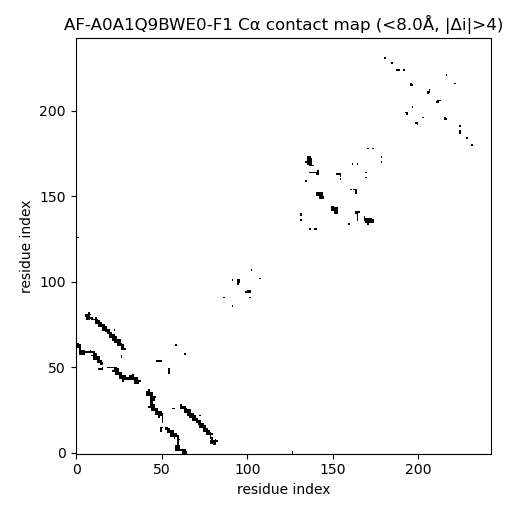1.00 32.03 243 SER A N 1
ATOM 1892 C CA . SER A 1 243 ? 30.665 -10.225 -9.031 1.00 32.03 243 SER A CA 1
ATOM 1893 C C . SER A 1 243 ? 31.638 -9.829 -7.938 1.00 32.03 243 SER A C 1
ATOM 1895 O O . SER A 1 243 ? 31.478 -8.696 -7.428 1.00 32.03 243 SER A O 1
#

Nearest PDB structures (foldseek):
  4qd2-assembly1_A  TM=2.384E-01  e=1.257E+00  Clostridium botulinum A str. Hall
  7me6-assembly1_A  TM=2.791E-01  e=3.720E+00  Bacillus subtilis